Protein AF-A0A967LQA5-F1 (afdb_monomer)

Sequence (284 aa):
MKLLVPTNWDPDLILPLSRLDAEVQIYGVLPTSMIGSGGRGTDNIHMVENQAEEYIERAHSAGLKFDYILNAPSMGNMEWNEDTHRELLEQIRWISSIGVDSVTVSIPYLIELIKRQFPQLEVRVSTIAHVNSVARAKLFESLGADSITLDINVNRDFTLLKAIRSAVNCELTVLLNNLCLYQCPYEYYHHDSLGHASQSYNPLNGYYEDYCVLRCTLDRLWDISQAIKCRWVRPEDIHVYEDIGIDMFKTSGRSMPTERILHAARAYSSRHYQGDLYDILNVI

Solvent-accessible surface area (backbone atoms only — not comparable to full-atom values): 14849 Å² total; per-residue (Å²): 107,34,35,38,37,50,41,63,80,55,72,81,46,45,67,63,48,57,69,44,91,31,52,46,29,39,31,41,66,64,71,56,34,75,52,10,32,35,53,56,64,41,86,92,62,88,65,50,70,74,58,51,42,54,50,47,54,53,28,44,75,55,73,27,48,42,33,43,52,44,26,12,62,50,59,85,71,39,74,73,37,71,67,52,32,50,51,45,53,51,51,52,50,50,49,55,71,61,65,45,48,28,36,28,31,29,42,69,68,57,45,43,48,39,52,71,77,42,64,82,43,41,34,29,37,30,40,75,49,55,38,73,46,53,69,50,46,43,50,46,43,73,51,61,34,51,25,38,28,35,18,47,81,45,68,81,37,65,69,57,51,41,52,34,46,76,66,51,84,54,44,32,27,46,55,28,27,42,60,51,53,59,82,42,90,46,52,69,62,44,24,39,53,36,2,43,25,18,15,67,86,34,93,62,70,57,59,78,79,63,61,50,61,57,51,54,49,52,51,34,71,77,36,62,63,43,63,70,56,16,39,46,55,57,35,66,53,50,61,66,44,45,77,54,61,45,57,35,39,29,46,68,38,26,49,41,56,65,68,48,44,50,50,30,51,47,27,50,53,66,36,45,76,93,70,65,67,72,71,50,44,29,66,110

Radius of gyration: 17.75 Å; Cα contacts (8 Å, |Δi|>4): 548; chains: 1; bounding box: 41×40×53 Å

Secondary structure (DSSP, 8-state):
-EEEEE--S-GGGHHHHHTSSSEEEEEE--SSBSS--SS---TT----HHHHHHHHHHHHHTT-EEEEEE--S--TTGGGSHHHHHHHHHHHHHHHHTT--EEEE--HHHHHHHHHH-TTSEEEEPGGG---SHHHHHHHHHTT-SEEE--GGGTT-HHHHHHHHTT--SEEEEE-SB-PPTT-TTHHHHHHHHHHHTBTT-TTTT----HHHHHHHHHHHH-THHHHHS----GGGHHHHHTTT--EEEPP-TTS-HHHHHHHHHHHHTT---S-GGGT-B--

Foldseek 3Di:
DEEEFEALLDLVLQQLLLPFPHQYAYEDEALAAALFFLDDAAPPDPDDLVSVLVSQVSNVVSVHAYEYESAQQDNPCCCVPPVSVVRVVVVVVSCVVSPHAEYEYQYLVVLLVCCVPVVNHAYEYDLLNAQQALVSLVSSVVSPHQEYAHNLLCLPVLVRLLVNVVRDDHAYEYEAFELAFRVHPCSNVSSNQNSLLRYCPRPVNNDDDRPSCVVRVVVCVVDVVRSVRGSHHFLLCVVVSVVSVRDYYYYDDNNHDSVLSSVLSNRNSVSHDDDDSVSNHDHD

Mean predicted aligned error: 3.05 Å

Structure (mmCIF, N/CA/C/O backbone):
data_AF-A0A967LQA5-F1
#
_entry.id   AF-A0A967LQA5-F1
#
loop_
_atom_site.group_PDB
_atom_site.id
_atom_site.type_symbol
_atom_site.label_atom_id
_atom_site.label_alt_id
_atom_site.label_comp_id
_atom_site.label_asym_id
_atom_site.label_entity_id
_atom_site.label_seq_id
_atom_site.pdbx_PDB_ins_code
_atom_site.Cartn_x
_atom_site.Cartn_y
_atom_site.Cartn_z
_atom_site.occupancy
_atom_site.B_iso_or_equiv
_atom_site.auth_seq_id
_atom_site.auth_comp_id
_atom_site.auth_asym_id
_atom_site.auth_atom_id
_atom_site.pdbx_PDB_model_num
ATOM 1 N N . MET A 1 1 ? -13.432 -2.191 -11.780 1.00 93.38 1 MET A N 1
ATOM 2 C CA . MET A 1 1 ? -12.056 -2.171 -11.249 1.00 93.38 1 MET A CA 1
ATOM 3 C C . MET A 1 1 ? -12.018 -1.29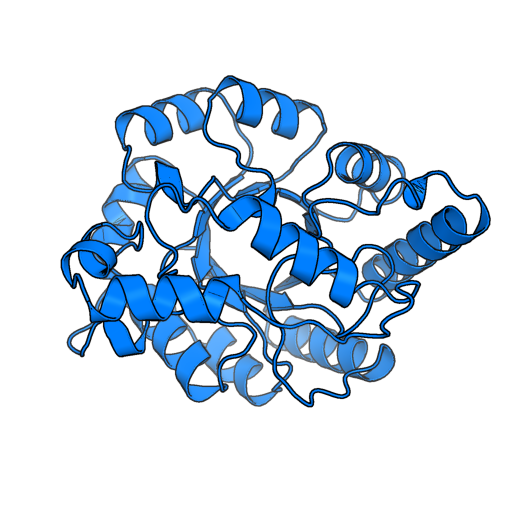2 -10.016 1.00 93.38 1 MET A C 1
ATOM 5 O O . MET A 1 1 ? -12.590 -0.205 -10.064 1.00 93.38 1 MET A O 1
ATOM 9 N N . LYS A 1 2 ? -11.332 -1.745 -8.962 1.00 98.00 2 LYS A N 1
ATOM 10 C CA . LYS A 1 2 ? -11.017 -0.938 -7.780 1.00 98.00 2 LYS A CA 1
ATOM 11 C C . LYS A 1 2 ? -9.536 -0.564 -7.769 1.00 98.00 2 LYS A C 1
ATOM 13 O O . LYS A 1 2 ? -8.695 -1.430 -8.025 1.00 98.00 2 LYS A O 1
ATOM 18 N N . LEU A 1 3 ? -9.216 0.690 -7.465 1.00 98.38 3 LEU A N 1
ATOM 19 C CA . LEU A 1 3 ? -7.847 1.191 -7.350 1.00 98.38 3 LEU A CA 1
ATOM 20 C C . LEU A 1 3 ? -7.538 1.643 -5.926 1.00 98.38 3 LEU A C 1
ATOM 22 O O . LEU A 1 3 ? -8.306 2.389 -5.330 1.00 98.38 3 LEU A O 1
ATOM 26 N N . LEU A 1 4 ? -6.367 1.254 -5.427 1.00 98.62 4 LEU A N 1
ATOM 27 C CA . LEU A 1 4 ? -5.792 1.752 -4.183 1.00 98.62 4 LEU A CA 1
ATOM 28 C C . LEU A 1 4 ? -4.624 2.690 -4.516 1.00 98.62 4 LEU A C 1
ATOM 30 O O . LEU A 1 4 ? -3.552 2.244 -4.938 1.00 98.62 4 LEU A O 1
ATOM 34 N N . VAL A 1 5 ? -4.848 3.995 -4.367 1.00 98.50 5 VAL A N 1
ATOM 35 C CA . VAL A 1 5 ? -3.971 5.069 -4.864 1.00 98.50 5 VAL A CA 1
ATOM 36 C C . VAL A 1 5 ? -3.292 5.787 -3.692 1.00 98.50 5 VAL A C 1
ATOM 38 O O . VAL A 1 5 ? -3.954 6.074 -2.696 1.00 98.50 5 VAL A O 1
ATOM 41 N N . PRO A 1 6 ? -1.979 6.079 -3.753 1.00 97.31 6 PRO A N 1
ATOM 42 C CA . PRO A 1 6 ? -1.297 6.753 -2.658 1.00 97.31 6 PRO A CA 1
ATOM 43 C C . PRO A 1 6 ? -1.754 8.205 -2.531 1.00 97.31 6 PRO A C 1
ATOM 45 O O . PRO A 1 6 ? -2.080 8.846 -3.527 1.00 97.31 6 PRO A O 1
ATOM 48 N N . THR A 1 7 ? -1.662 8.754 -1.323 1.00 96.69 7 THR A N 1
ATOM 49 C CA . THR A 1 7 ? -1.648 10.202 -1.116 1.00 96.69 7 THR A CA 1
ATOM 50 C C . THR A 1 7 ? -0.269 10.691 -0.687 1.00 96.69 7 THR A C 1
ATOM 52 O O . THR A 1 7 ? 0.417 10.057 0.116 1.00 96.69 7 THR A O 1
ATOM 55 N N . ASN A 1 8 ? 0.117 11.838 -1.236 1.00 95.44 8 ASN A N 1
ATOM 56 C CA . ASN A 1 8 ? 1.175 12.712 -0.731 1.00 95.44 8 ASN A CA 1
ATOM 57 C C . ASN A 1 8 ? 0.581 13.828 0.152 1.00 95.44 8 ASN A C 1
ATOM 59 O O . ASN A 1 8 ? 1.196 14.873 0.322 1.00 95.44 8 ASN A O 1
ATOM 63 N N . TRP A 1 9 ? -0.641 13.633 0.648 1.00 95.94 9 TRP A N 1
ATOM 64 C CA . TRP A 1 9 ? -1.416 14.575 1.442 1.00 95.94 9 TRP A CA 1
ATOM 65 C C . TRP A 1 9 ? -1.830 15.885 0.753 1.00 95.94 9 TRP A C 1
ATOM 67 O O . TRP A 1 9 ? -2.391 16.766 1.403 1.00 95.94 9 TRP A O 1
ATOM 77 N N . ASP A 1 10 ? -1.628 16.011 -0.558 1.00 95.88 10 ASP A N 1
ATOM 78 C CA . ASP A 1 10 ? -2.111 17.155 -1.327 1.00 95.88 10 ASP A CA 1
ATOM 79 C C . ASP A 1 10 ? -3.628 17.037 -1.570 1.00 95.88 10 ASP A C 1
ATOM 81 O O . ASP A 1 10 ? -4.083 16.060 -2.186 1.00 95.88 10 ASP A O 1
ATOM 85 N N . PRO A 1 11 ? -4.453 17.989 -1.095 1.00 96.81 11 PRO A N 1
ATOM 86 C CA . PRO A 1 11 ? -5.890 17.942 -1.325 1.00 96.81 11 PRO A CA 1
ATOM 87 C C . PRO A 1 11 ? -6.292 18.047 -2.801 1.00 96.81 11 PRO A C 1
ATOM 89 O O . PRO A 1 11 ? -7.405 17.637 -3.149 1.00 96.81 11 PRO A O 1
ATOM 92 N N . ASP A 1 12 ? -5.400 18.523 -3.674 1.00 97.75 12 ASP A N 1
ATOM 93 C CA . ASP A 1 12 ? -5.622 18.556 -5.122 1.00 97.75 12 ASP A CA 1
ATOM 94 C C . ASP A 1 12 ? -5.672 17.149 -5.746 1.00 97.75 12 ASP A C 1
ATOM 96 O O . ASP A 1 12 ? -6.115 16.997 -6.886 1.00 97.75 12 ASP A O 1
ATOM 100 N N . LEU A 1 13 ? -5.313 16.093 -5.000 1.00 97.81 13 LEU A N 1
ATOM 101 C CA . LEU A 1 13 ? -5.562 14.703 -5.397 1.00 97.81 13 LEU A CA 1
ATOM 102 C C . LEU A 1 13 ? -7.044 14.318 -5.348 1.00 97.81 13 LEU A C 1
ATOM 104 O O . LEU A 1 13 ? -7.496 13.526 -6.175 1.00 97.81 13 LEU A O 1
ATOM 108 N N . ILE A 1 14 ? -7.808 14.852 -4.392 1.00 98.44 14 ILE A N 1
ATOM 109 C CA . ILE A 1 14 ? -9.112 14.293 -4.006 1.00 98.44 14 ILE A CA 1
ATOM 110 C C . ILE A 1 14 ? -10.115 14.377 -5.161 1.00 98.44 14 ILE A C 1
ATOM 112 O O . ILE A 1 14 ? -10.661 13.367 -5.602 1.00 98.44 14 ILE A O 1
ATOM 116 N N . LEU A 1 15 ? -10.346 15.582 -5.687 1.00 98.31 15 LEU A N 1
ATOM 117 C CA . LEU A 1 15 ? -11.370 15.798 -6.711 1.00 98.31 15 LEU A CA 1
ATOM 118 C C . LEU A 1 15 ? -11.043 15.113 -8.053 1.00 98.31 15 LEU A C 1
ATOM 120 O O . LEU A 1 15 ? -11.954 14.577 -8.683 1.00 98.31 15 LEU A O 1
ATOM 124 N N . PRO A 1 16 ? -9.790 15.111 -8.545 1.00 98.50 16 PRO A N 1
ATOM 125 C CA . PRO A 1 16 ? -9.445 14.339 -9.732 1.00 98.50 16 PRO A CA 1
ATOM 126 C C . PRO A 1 16 ? -9.596 12.828 -9.548 1.00 98.50 16 PRO A C 1
ATOM 128 O O . PRO A 1 16 ? -10.041 12.173 -10.488 1.00 98.50 16 PRO A O 1
ATOM 131 N N . LEU A 1 17 ? -9.246 12.283 -8.375 1.00 98.50 17 LEU A N 1
ATOM 132 C CA . LEU A 1 17 ? -9.374 10.850 -8.096 1.00 98.50 17 LEU A CA 1
ATOM 133 C C . LEU A 1 17 ? -10.837 10.407 -7.995 1.00 98.50 17 LEU A C 1
ATOM 135 O O . LEU A 1 17 ? -11.178 9.362 -8.540 1.00 98.50 17 LEU A O 1
ATOM 139 N N . SER A 1 18 ? -11.718 11.216 -7.397 1.00 98.00 18 SER A N 1
ATOM 140 C CA . SER A 1 18 ? -13.154 10.896 -7.309 1.00 98.00 18 SER A CA 1
ATOM 141 C C . SER A 1 18 ? -13.895 10.934 -8.646 1.00 98.00 18 SER A C 1
ATOM 143 O O . SER A 1 18 ? -15.025 10.464 -8.744 1.00 98.00 18 SER A O 1
ATOM 145 N N . ARG A 1 19 ? -13.269 11.495 -9.686 1.00 97.88 19 ARG A N 1
ATOM 146 C CA . ARG A 1 19 ? -13.813 11.578 -11.049 1.00 97.88 19 ARG A CA 1
ATOM 147 C C . ARG A 1 19 ? -13.277 10.499 -11.987 1.00 97.88 19 ARG A C 1
ATOM 149 O O . ARG A 1 19 ? -13.583 10.550 -13.177 1.00 97.88 19 ARG A O 1
ATOM 156 N N . LEU A 1 20 ? -12.435 9.588 -11.500 1.00 97.69 20 LEU A N 1
ATOM 157 C CA . LEU A 1 20 ? -11.983 8.451 -12.297 1.00 97.69 20 LEU A CA 1
ATOM 158 C C . LEU A 1 20 ? -13.126 7.446 -12.491 1.00 97.69 20 LEU A C 1
ATOM 160 O O . LEU A 1 20 ? -14.002 7.319 -11.642 1.00 97.69 20 LEU A O 1
ATOM 164 N N . ASP A 1 21 ? -13.093 6.712 -13.604 1.00 94.75 21 ASP A N 1
ATOM 165 C CA . ASP A 1 21 ? -14.081 5.660 -13.889 1.00 94.75 21 ASP A CA 1
ATOM 166 C C . ASP A 1 21 ? -13.938 4.454 -12.942 1.00 94.75 21 ASP A C 1
ATOM 168 O O . ASP A 1 21 ? -14.871 3.670 -12.762 1.00 94.75 21 ASP A O 1
ATOM 172 N N . ALA A 1 22 ? -12.749 4.268 -12.362 1.00 96.25 22 ALA A N 1
ATOM 173 C CA . ALA A 1 22 ? -12.492 3.245 -11.359 1.00 96.25 22 ALA A CA 1
ATOM 174 C C . ALA A 1 22 ? -13.018 3.659 -9.975 1.00 96.25 22 ALA A C 1
ATOM 176 O O . ALA A 1 22 ? -12.973 4.828 -9.608 1.00 96.25 22 ALA A O 1
ATOM 177 N N . GLU A 1 23 ? -13.426 2.682 -9.164 1.00 97.94 23 GLU A N 1
ATOM 178 C CA . GLU A 1 23 ? -13.687 2.911 -7.739 1.00 97.94 23 GLU A CA 1
ATOM 179 C C . GLU A 1 23 ? -12.344 3.124 -7.027 1.00 97.94 23 GLU A C 1
ATOM 181 O O . GLU A 1 23 ? -11.513 2.214 -6.999 1.00 97.94 23 GLU A O 1
ATOM 186 N N . VAL A 1 24 ? -12.098 4.322 -6.494 1.00 98.44 24 VAL A N 1
ATOM 187 C CA . VAL A 1 24 ? -10.809 4.684 -5.887 1.00 98.44 24 VAL A CA 1
ATOM 188 C C . VAL A 1 24 ? -10.899 4.699 -4.363 1.00 98.44 24 VAL A C 1
ATOM 190 O O . VAL A 1 24 ? -11.768 5.340 -3.776 1.00 98.44 24 VAL A O 1
ATOM 193 N N . GLN A 1 25 ? -9.927 4.052 -3.727 1.00 98.56 25 GLN A N 1
ATOM 194 C CA . GLN A 1 25 ? -9.566 4.232 -2.327 1.00 98.56 25 GLN A CA 1
ATOM 195 C C . GLN A 1 25 ? -8.201 4.925 -2.256 1.00 98.56 25 GLN A C 1
ATOM 197 O O . GLN A 1 25 ? -7.277 4.579 -2.997 1.00 98.56 25 GLN A O 1
ATOM 202 N N . ILE A 1 26 ? -8.064 5.904 -1.366 1.00 98.44 26 ILE A N 1
ATOM 203 C CA . ILE A 1 26 ? -6.795 6.586 -1.106 1.00 98.44 26 ILE A CA 1
ATOM 204 C C . ILE A 1 26 ? -6.090 5.900 0.063 1.00 98.44 26 ILE A C 1
ATOM 206 O O . ILE A 1 26 ? -6.751 5.486 1.007 1.00 98.44 26 ILE A O 1
ATOM 210 N N . TYR A 1 27 ? -4.758 5.804 0.037 1.00 98.31 27 TYR A N 1
ATOM 211 C CA . TYR A 1 27 ? -3.991 5.335 1.190 1.00 98.31 27 TYR A CA 1
ATOM 212 C C . TYR A 1 27 ? -2.840 6.258 1.585 1.00 98.31 27 TYR A C 1
ATOM 214 O O . TYR A 1 27 ? -2.117 6.784 0.733 1.00 98.31 27 TYR A O 1
ATOM 222 N N . GLY A 1 28 ? -2.620 6.403 2.890 1.00 96.19 28 GLY A N 1
ATOM 223 C CA . GLY A 1 28 ? -1.639 7.332 3.450 1.00 96.19 28 GLY A CA 1
ATOM 224 C C . GLY A 1 28 ? -1.205 6.973 4.866 1.00 96.19 28 GLY A C 1
ATOM 225 O O . GLY A 1 28 ? -1.710 6.038 5.477 1.00 96.19 28 GLY A O 1
ATOM 226 N N . VAL A 1 29 ? -0.206 7.693 5.367 1.00 95.12 29 VAL A N 1
ATOM 227 C CA . VAL A 1 29 ? 0.269 7.601 6.754 1.00 95.12 29 VAL A CA 1
ATOM 228 C C . VAL A 1 29 ? 0.936 8.910 7.137 1.00 95.12 29 VAL A C 1
ATOM 230 O O . VAL A 1 29 ? 1.511 9.588 6.276 1.00 95.12 29 VAL A O 1
ATOM 233 N N . LEU A 1 30 ? 0.843 9.270 8.414 1.00 94.06 30 LEU A N 1
ATOM 234 C CA . LEU A 1 30 ? 1.649 10.347 8.970 1.00 94.06 30 LEU A CA 1
ATOM 235 C C . LEU A 1 30 ? 3.153 10.028 8.848 1.00 94.06 30 LEU A C 1
ATOM 237 O O . LEU A 1 30 ? 3.532 8.855 8.806 1.00 94.06 30 LEU A O 1
ATOM 241 N N . PRO A 1 31 ? 4.030 11.047 8.786 1.00 89.44 31 PRO A N 1
ATOM 242 C CA . PRO A 1 31 ? 5.470 10.837 8.619 1.00 89.44 31 PRO A CA 1
ATOM 243 C C . PRO A 1 31 ? 6.092 9.927 9.687 1.00 89.44 31 PRO A C 1
ATOM 245 O O . PRO A 1 31 ? 6.998 9.151 9.388 1.00 89.44 31 PRO A O 1
ATOM 248 N N . THR A 1 32 ? 5.581 10.003 10.916 1.00 89.62 32 THR A N 1
ATOM 249 C CA . THR A 1 32 ? 5.995 9.175 12.049 1.00 89.62 32 THR A CA 1
ATOM 250 C C . THR A 1 32 ? 4.778 8.560 12.737 1.00 89.62 32 THR A C 1
ATOM 252 O O . THR A 1 32 ? 3.687 9.129 12.746 1.00 89.62 32 THR A O 1
ATOM 255 N N . SER A 1 33 ? 4.940 7.355 13.284 1.00 91.50 33 SER A N 1
ATOM 256 C CA . SER A 1 33 ? 3.884 6.637 14.016 1.00 91.50 33 SER A CA 1
ATOM 257 C C . SER A 1 33 ? 4.488 5.618 14.987 1.00 91.50 33 SER A C 1
ATOM 259 O O . SER A 1 33 ? 5.699 5.418 14.976 1.00 91.50 33 SER A O 1
ATOM 261 N N . MET A 1 34 ? 3.670 4.956 15.815 1.00 92.31 34 MET A N 1
ATOM 262 C CA . MET A 1 34 ? 4.173 3.911 16.717 1.00 92.31 34 MET A CA 1
ATOM 263 C C . MET A 1 34 ? 4.569 2.652 15.958 1.00 92.31 34 MET A C 1
ATOM 265 O O . MET A 1 34 ? 5.594 2.051 16.247 1.00 92.31 34 MET A O 1
ATOM 269 N N . ILE A 1 35 ? 3.775 2.250 14.966 1.00 95.06 35 ILE A N 1
ATOM 270 C CA . ILE A 1 35 ? 4.079 1.048 14.182 1.00 95.06 35 ILE A CA 1
ATOM 271 C C . ILE A 1 35 ? 5.142 1.355 13.125 1.00 95.06 35 ILE A C 1
ATOM 273 O O . ILE A 1 35 ? 6.027 0.538 12.887 1.00 95.06 35 ILE A O 1
ATOM 277 N N . GLY A 1 36 ? 5.088 2.536 12.513 1.00 93.88 36 GLY A N 1
ATOM 278 C CA . GLY A 1 36 ? 5.911 2.889 11.364 1.00 93.88 36 GLY A CA 1
ATOM 279 C C . GLY A 1 36 ? 5.334 2.374 10.042 1.00 93.88 36 GLY A C 1
ATOM 280 O O . GLY A 1 36 ? 4.307 1.693 9.965 1.00 93.88 36 GLY A O 1
ATOM 281 N N . SER A 1 37 ? 6.031 2.707 8.964 1.00 94.50 37 SER A N 1
ATOM 282 C CA . SER A 1 37 ? 5.661 2.397 7.590 1.00 94.50 37 SER A CA 1
ATOM 283 C C . SER A 1 37 ? 6.886 1.918 6.816 1.00 94.50 37 SER A C 1
ATOM 285 O O . SER A 1 37 ? 7.850 2.656 6.631 1.00 94.50 37 SER A O 1
ATOM 287 N N . GLY A 1 38 ? 6.818 0.703 6.274 1.00 89.44 38 GLY A N 1
ATOM 288 C CA . GLY A 1 38 ? 7.914 0.082 5.521 1.00 89.44 38 GLY A CA 1
ATOM 289 C C . GLY A 1 38 ? 8.080 0.603 4.087 1.00 89.44 38 GLY A C 1
ATOM 290 O O . GLY A 1 38 ? 8.549 -0.121 3.220 1.00 89.44 38 GLY A O 1
ATOM 291 N N . GLY A 1 39 ? 7.652 1.828 3.792 1.00 84.56 39 GLY A N 1
ATOM 292 C CA . GLY A 1 39 ? 7.785 2.451 2.474 1.00 84.56 39 GLY A CA 1
ATOM 293 C C . GLY A 1 39 ? 7.977 3.952 2.613 1.00 84.56 39 GLY A C 1
ATOM 294 O O . GLY A 1 39 ? 7.516 4.529 3.602 1.00 84.56 39 GLY A O 1
ATOM 295 N N . ARG A 1 40 ? 8.594 4.599 1.622 1.00 78.12 40 ARG A N 1
ATOM 296 C CA . ARG A 1 40 ? 8.901 6.028 1.718 1.00 78.12 40 ARG A CA 1
ATOM 297 C C . ARG A 1 40 ? 7.637 6.890 1.707 1.00 78.12 40 ARG A C 1
ATOM 299 O O . ARG A 1 40 ? 6.677 6.616 0.977 1.00 78.12 40 ARG A O 1
ATOM 306 N N . GLY A 1 41 ? 7.639 7.918 2.551 1.00 76.94 41 GLY A N 1
ATOM 307 C CA . GLY A 1 41 ? 6.733 9.063 2.459 1.00 76.94 41 GLY A CA 1
ATOM 308 C C . GLY A 1 41 ? 7.322 10.147 1.556 1.00 76.94 41 GLY A C 1
ATOM 309 O O . GLY A 1 41 ? 8.429 9.999 1.044 1.00 76.94 41 GLY A O 1
ATOM 310 N N . THR A 1 42 ? 6.584 11.233 1.345 1.00 73.06 42 THR A N 1
ATOM 311 C CA . THR A 1 42 ? 7.132 12.418 0.667 1.00 73.06 42 THR A CA 1
ATOM 312 C C . THR A 1 42 ? 8.066 13.170 1.613 1.00 73.06 42 THR A C 1
ATOM 314 O O . THR A 1 42 ? 7.726 13.397 2.777 1.00 73.06 42 THR A O 1
ATOM 317 N N . ASP A 1 43 ? 9.226 13.576 1.104 1.00 68.38 43 ASP A N 1
ATOM 318 C CA . ASP A 1 43 ? 10.186 14.376 1.861 1.00 68.38 43 ASP A CA 1
ATOM 319 C C . ASP A 1 43 ? 9.585 15.746 2.225 1.00 68.38 43 ASP A C 1
ATOM 321 O O . ASP A 1 43 ? 8.886 16.366 1.425 1.00 68.38 43 ASP A O 1
ATOM 325 N N . ASN A 1 44 ? 9.886 16.247 3.427 1.00 66.94 44 ASN A N 1
ATOM 326 C CA . ASN A 1 44 ? 9.440 17.556 3.937 1.00 66.94 44 ASN A CA 1
ATOM 327 C C . ASN A 1 44 ? 7.920 17.732 4.124 1.00 66.94 44 ASN A C 1
ATOM 329 O O . ASN A 1 44 ? 7.447 18.861 4.267 1.00 66.94 44 ASN A O 1
ATOM 333 N N . ILE A 1 45 ? 7.140 16.647 4.165 1.00 77.12 45 ILE A N 1
ATOM 334 C CA . ILE A 1 45 ? 5.754 16.736 4.632 1.00 77.12 45 ILE A CA 1
ATOM 335 C C . ILE A 1 45 ? 5.734 16.877 6.153 1.00 77.12 45 ILE A C 1
ATOM 337 O O . ILE A 1 45 ? 6.147 15.979 6.885 1.00 77.12 45 ILE A O 1
ATOM 341 N N . HIS A 1 46 ? 5.171 17.988 6.619 1.00 80.69 46 HIS A N 1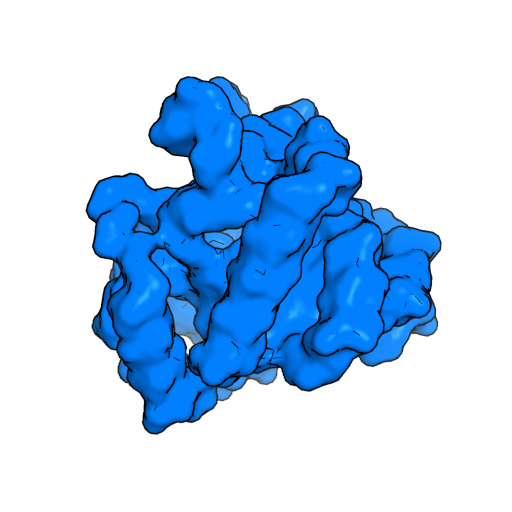
ATOM 342 C CA . HIS A 1 46 ? 4.826 18.219 8.018 1.00 80.69 46 HIS A CA 1
ATOM 343 C C . HIS A 1 46 ? 3.319 18.036 8.199 1.00 80.69 46 HIS A C 1
ATOM 345 O O . HIS A 1 46 ? 2.592 19.007 8.384 1.00 80.69 46 HIS A O 1
ATOM 351 N N . MET A 1 47 ? 2.858 16.791 8.072 1.00 89.69 47 MET A N 1
ATOM 352 C CA . MET A 1 47 ? 1.464 16.428 8.313 1.00 89.69 47 MET A CA 1
ATOM 353 C C . MET A 1 47 ? 1.289 16.029 9.778 1.00 89.69 47 MET A C 1
ATOM 355 O O . MET A 1 47 ? 2.084 15.245 10.301 1.00 89.69 47 MET A O 1
ATOM 359 N N . VAL A 1 48 ? 0.252 16.559 10.420 1.00 92.38 48 VAL A N 1
ATOM 360 C CA . VAL A 1 48 ? -0.140 16.254 11.806 1.00 92.38 48 VAL A CA 1
ATOM 361 C C . VAL A 1 48 ? -1.583 15.742 11.866 1.00 92.38 48 VAL A C 1
ATOM 363 O O . VAL A 1 48 ? -2.316 15.827 10.882 1.00 92.38 48 VAL A O 1
ATOM 366 N N . GLU A 1 49 ? -1.994 15.203 13.014 1.00 94.50 49 GLU A N 1
ATOM 367 C CA . GLU A 1 49 ? -3.275 14.497 13.192 1.00 94.50 49 GLU A CA 1
ATOM 368 C C . GLU A 1 49 ? -4.496 15.309 12.733 1.00 94.50 49 GLU A C 1
ATOM 370 O O . GLU A 1 49 ? -5.256 14.834 11.895 1.00 94.50 49 GLU A O 1
ATOM 375 N N . ASN A 1 50 ? -4.638 16.564 13.169 1.00 96.06 50 ASN A N 1
ATOM 376 C CA . ASN A 1 50 ? -5.788 17.407 12.814 1.00 96.06 50 ASN A CA 1
ATOM 377 C C . ASN A 1 50 ? -5.866 17.744 11.313 1.00 96.06 50 ASN A C 1
ATOM 379 O O . ASN A 1 50 ? -6.946 17.940 10.766 1.00 96.06 50 ASN A O 1
ATOM 383 N N . GLN A 1 51 ? -4.722 17.829 10.634 1.00 96.56 51 GLN A N 1
ATOM 384 C CA . GLN A 1 51 ? -4.682 18.051 9.189 1.00 96.56 51 GLN A CA 1
ATOM 385 C C . GLN A 1 51 ? -5.000 16.760 8.420 1.00 96.56 51 GLN A C 1
ATOM 387 O O . GLN A 1 51 ? -5.649 16.810 7.375 1.00 96.56 51 GLN A O 1
ATOM 392 N N . ALA A 1 52 ? -4.570 15.604 8.936 1.00 96.94 52 ALA A N 1
ATOM 393 C CA . ALA A 1 52 ? -4.932 14.305 8.381 1.00 96.94 52 ALA A CA 1
ATOM 394 C C . ALA A 1 52 ? -6.436 14.033 8.535 1.00 96.94 52 ALA A C 1
ATOM 396 O O . ALA A 1 52 ? -7.058 13.564 7.586 1.00 96.94 52 ALA A O 1
ATOM 397 N N . GLU A 1 53 ? -7.021 14.390 9.681 1.00 98.06 53 GLU A N 1
ATOM 398 C CA . GLU A 1 53 ? -8.469 14.377 9.923 1.00 98.06 53 GLU A CA 1
ATOM 399 C C . GLU A 1 53 ? -9.225 15.178 8.861 1.00 98.06 53 GLU A C 1
ATOM 401 O O . GLU A 1 53 ? -10.058 14.622 8.148 1.00 98.06 53 GLU A O 1
ATOM 406 N N . GLU A 1 54 ? -8.867 16.454 8.673 1.00 98.12 54 GLU A N 1
ATOM 407 C CA . GLU A 1 54 ? -9.498 17.313 7.665 1.00 98.12 54 GLU A CA 1
ATOM 408 C C . GLU A 1 54 ? -9.353 16.729 6.248 1.00 98.12 54 GLU A C 1
ATOM 410 O O . GLU A 1 54 ? -10.288 16.756 5.444 1.00 98.12 54 GLU A O 1
ATOM 415 N N . TYR A 1 55 ? -8.184 16.172 5.922 1.00 98.19 55 TYR A N 1
ATOM 416 C CA . TYR A 1 55 ? -7.953 15.532 4.629 1.00 98.19 55 TYR A CA 1
ATOM 417 C C . TYR A 1 55 ? -8.882 14.331 4.410 1.00 98.19 55 TYR A C 1
ATOM 419 O O . TYR A 1 55 ? -9.471 14.194 3.335 1.00 98.19 55 TYR A O 1
ATOM 427 N N . ILE A 1 56 ? -9.011 13.466 5.418 1.00 98.44 56 ILE A N 1
ATOM 428 C CA . ILE A 1 56 ? -9.838 12.256 5.366 1.00 98.44 56 ILE A CA 1
ATOM 429 C C . ILE A 1 56 ? -11.317 12.636 5.241 1.00 98.44 56 ILE A C 1
ATOM 431 O O . ILE A 1 56 ? -11.991 12.136 4.342 1.00 98.44 56 ILE A O 1
ATOM 435 N N . GLU A 1 57 ? -11.795 13.608 6.022 1.00 98.50 57 GLU A N 1
ATOM 436 C CA . GLU A 1 57 ? -13.164 14.127 5.906 1.00 98.50 57 GLU A CA 1
ATOM 437 C C . GLU A 1 57 ? -13.461 14.674 4.501 1.00 98.50 57 GLU A C 1
ATOM 439 O O . GLU A 1 57 ? -14.535 14.439 3.930 1.00 98.50 57 GLU A O 1
ATOM 444 N N . ARG A 1 58 ? -12.499 15.385 3.897 1.00 98.44 58 ARG A N 1
ATOM 445 C CA . ARG A 1 58 ? -12.616 15.883 2.518 1.00 98.44 58 ARG A CA 1
ATOM 446 C C . ARG A 1 58 ? -12.633 14.747 1.499 1.00 98.44 58 ARG A C 1
ATOM 448 O O . ARG A 1 58 ? -13.389 14.832 0.529 1.00 98.44 58 ARG A O 1
ATOM 455 N N . ALA A 1 59 ? -11.832 13.701 1.702 1.00 98.56 59 ALA A N 1
ATOM 456 C CA . ALA A 1 59 ? -11.828 12.519 0.845 1.00 98.56 59 ALA A CA 1
ATOM 457 C C . ALA A 1 59 ? -13.184 11.797 0.899 1.00 98.56 59 ALA A C 1
ATOM 459 O O . ALA A 1 59 ? -13.789 11.560 -0.150 1.00 98.56 59 ALA A O 1
ATOM 460 N N . HIS A 1 60 ? -13.724 11.567 2.100 1.00 98.56 60 HIS A N 1
ATOM 461 C CA . HIS A 1 60 ? -15.052 10.972 2.286 1.00 98.56 60 HIS A CA 1
ATOM 462 C C . HIS A 1 60 ? -16.165 11.828 1.686 1.00 98.56 60 HIS A C 1
ATOM 464 O O . HIS A 1 60 ? -17.050 11.303 1.013 1.00 98.56 60 HIS A O 1
ATOM 470 N N . SER A 1 61 ? -16.095 13.153 1.846 1.00 98.44 61 SER A N 1
ATOM 471 C CA . SER A 1 61 ? -17.058 14.092 1.246 1.00 98.44 61 SER A CA 1
ATOM 472 C C . SER A 1 61 ? -17.062 14.042 -0.286 1.00 98.44 61 SER A C 1
ATOM 474 O O . SER A 1 61 ? -18.072 14.354 -0.917 1.00 98.44 61 SER A O 1
ATOM 476 N N . ALA A 1 62 ? -15.946 13.634 -0.896 1.00 98.25 62 ALA A N 1
ATOM 477 C CA . ALA A 1 62 ? -15.828 13.398 -2.332 1.00 98.25 62 ALA A CA 1
ATOM 478 C C . ALA A 1 62 ? -16.196 11.960 -2.751 1.00 98.25 62 ALA A C 1
ATOM 480 O O . ALA A 1 62 ? -16.086 11.636 -3.933 1.00 98.25 62 ALA A O 1
ATOM 481 N N . GLY A 1 63 ? -16.633 11.109 -1.815 1.00 97.94 63 GLY A N 1
ATOM 482 C CA . GLY A 1 63 ? -17.009 9.715 -2.056 1.00 97.94 63 GLY A CA 1
ATOM 483 C C . GLY A 1 63 ? -15.834 8.734 -2.107 1.00 97.94 63 GLY A C 1
ATOM 484 O O . GLY A 1 63 ? -16.010 7.615 -2.583 1.00 97.94 63 GLY A O 1
ATOM 485 N N . LEU A 1 64 ? -14.646 9.135 -1.648 1.00 98.50 64 LEU A N 1
ATOM 486 C CA . LEU A 1 64 ? -13.458 8.281 -1.602 1.00 98.50 64 LEU A CA 1
ATOM 487 C C . LEU A 1 64 ? -13.299 7.656 -0.220 1.00 98.50 64 LEU A C 1
ATOM 489 O O . LEU A 1 64 ? -13.460 8.340 0.786 1.00 98.50 64 LEU A O 1
ATOM 493 N N . LYS A 1 65 ? -12.916 6.379 -0.179 1.00 98.50 65 LYS A N 1
ATOM 494 C CA . LYS A 1 65 ? -12.502 5.699 1.056 1.00 98.50 65 LYS A CA 1
ATOM 495 C C . LYS A 1 65 ? -11.040 5.990 1.388 1.00 98.50 65 LYS A C 1
ATOM 497 O O . LYS A 1 65 ? -10.252 6.302 0.488 1.00 98.50 65 LYS A O 1
ATOM 502 N N . PHE A 1 66 ? -10.660 5.797 2.649 1.00 98.69 66 PHE A N 1
ATOM 503 C CA . PHE A 1 66 ? -9.291 5.975 3.127 1.00 98.69 66 PHE A CA 1
ATOM 504 C C . PHE A 1 66 ? -8.730 4.718 3.812 1.00 98.69 66 PHE A C 1
ATOM 506 O O . PHE A 1 66 ? -9.355 4.146 4.701 1.00 98.69 66 PHE A O 1
ATOM 513 N N . ASP A 1 67 ? -7.531 4.300 3.402 1.00 98.69 67 ASP A N 1
ATOM 514 C CA . ASP A 1 67 ? -6.732 3.226 4.003 1.00 98.69 67 ASP A CA 1
ATOM 515 C C . ASP A 1 67 ? -5.514 3.805 4.741 1.00 98.69 67 ASP A C 1
ATOM 517 O O . ASP A 1 67 ? -4.636 4.432 4.139 1.00 98.69 67 ASP A O 1
ATOM 521 N N . TYR A 1 68 ? -5.431 3.590 6.051 1.00 98.38 68 TYR A N 1
ATOM 522 C CA . TYR A 1 68 ? -4.323 4.092 6.861 1.00 98.38 68 TYR A CA 1
ATOM 523 C C . TYR A 1 68 ? -3.211 3.041 6.987 1.00 98.38 68 TYR A C 1
ATOM 525 O O . TYR A 1 68 ? -3.444 1.895 7.374 1.00 98.38 68 TYR A O 1
ATOM 533 N N . ILE A 1 69 ? -1.970 3.408 6.660 1.00 97.69 69 ILE A N 1
ATOM 534 C CA . ILE A 1 69 ? -0.856 2.452 6.615 1.00 97.69 69 ILE A CA 1
ATOM 535 C C . ILE A 1 69 ? -0.172 2.319 7.977 1.00 97.69 69 ILE A C 1
ATOM 537 O O . ILE A 1 69 ? 0.312 3.296 8.531 1.00 97.69 69 ILE A O 1
ATOM 541 N N . LEU A 1 70 ? -0.045 1.080 8.450 1.00 96.81 70 LEU A N 1
ATOM 542 C CA . LEU A 1 70 ? 0.616 0.668 9.690 1.00 96.81 70 LEU A CA 1
ATOM 543 C C . LEU A 1 70 ? 1.476 -0.583 9.418 1.00 96.81 70 LEU A C 1
ATOM 545 O O . LEU A 1 70 ? 1.320 -1.639 10.032 1.00 96.81 70 LEU A O 1
ATOM 549 N N . ASN A 1 71 ? 2.312 -0.511 8.381 1.00 97.50 71 ASN A N 1
ATOM 550 C CA . ASN A 1 71 ? 2.837 -1.692 7.695 1.00 97.50 71 ASN A CA 1
ATOM 551 C C . ASN A 1 71 ? 4.346 -1.920 7.845 1.00 97.50 71 ASN A C 1
ATOM 553 O O . ASN A 1 71 ? 4.911 -2.671 7.040 1.00 97.50 71 ASN A O 1
ATOM 557 N N . ALA A 1 72 ? 5.007 -1.303 8.827 1.00 97.31 72 ALA A N 1
ATOM 558 C CA . ALA A 1 72 ? 6.366 -1.715 9.172 1.00 97.31 72 ALA A CA 1
ATOM 559 C C . ALA A 1 72 ? 6.414 -3.241 9.405 1.00 97.31 72 ALA A C 1
ATOM 561 O O . ALA A 1 72 ? 5.484 -3.802 9.994 1.00 97.31 72 ALA A O 1
ATOM 562 N N . PRO A 1 73 ? 7.459 -3.937 8.924 1.00 97.06 73 PRO A N 1
ATOM 563 C CA . PRO A 1 73 ? 7.566 -5.386 9.092 1.00 97.06 73 PRO A CA 1
ATOM 564 C C . PRO A 1 73 ? 7.896 -5.795 10.535 1.00 97.06 73 PRO A C 1
ATOM 566 O O . PRO A 1 73 ? 7.676 -6.946 10.903 1.00 97.06 73 PRO A O 1
ATOM 569 N N . SER A 1 74 ? 8.423 -4.869 11.338 1.00 96.19 74 SER A N 1
ATOM 570 C CA . SER A 1 74 ? 8.898 -5.104 12.698 1.00 96.19 74 SER A CA 1
ATOM 571 C C . SER A 1 74 ? 8.719 -3.853 13.553 1.00 96.19 74 SER A C 1
ATOM 573 O O . SER A 1 74 ? 8.947 -2.736 13.091 1.00 96.19 74 SER A O 1
ATOM 575 N N . MET A 1 75 ? 8.361 -4.054 14.820 1.00 95.19 75 MET A N 1
ATOM 576 C CA . MET A 1 75 ? 8.397 -3.032 15.872 1.00 95.19 75 MET A CA 1
ATOM 577 C C . MET A 1 75 ? 9.579 -3.239 16.833 1.00 95.19 75 MET A C 1
ATOM 579 O O . MET A 1 75 ? 9.702 -2.539 17.833 1.00 95.19 75 MET A O 1
ATOM 583 N N . GLY A 1 76 ? 10.482 -4.187 16.553 1.00 94.06 76 GLY A N 1
ATOM 584 C CA . GLY A 1 76 ? 11.631 -4.466 17.420 1.00 94.06 76 GLY A CA 1
ATOM 585 C C . GLY A 1 76 ? 11.243 -5.016 18.797 1.00 94.06 76 GLY A C 1
ATOM 586 O O . GLY A 1 76 ? 11.962 -4.778 19.763 1.00 94.06 76 GLY A O 1
ATOM 587 N N . ASN A 1 77 ? 10.118 -5.738 18.888 1.00 94.75 77 ASN A N 1
ATOM 588 C CA . ASN A 1 77 ? 9.484 -6.222 20.123 1.00 94.75 77 ASN A CA 1
ATOM 589 C C . ASN A 1 77 ? 8.899 -5.121 21.028 1.00 94.75 77 ASN A C 1
ATOM 591 O O . ASN A 1 77 ? 8.518 -5.402 22.168 1.00 94.75 77 ASN A O 1
ATOM 595 N N . MET A 1 78 ? 8.814 -3.876 20.557 1.00 94.38 78 MET A N 1
ATOM 596 C CA . MET A 1 78 ? 8.266 -2.776 21.352 1.00 94.38 78 MET A CA 1
ATOM 597 C C . MET A 1 78 ? 6.753 -2.893 21.569 1.00 94.38 78 MET A C 1
ATOM 599 O O . MET A 1 78 ? 6.240 -2.358 22.543 1.00 94.38 78 MET A O 1
ATOM 603 N N . GLU A 1 79 ? 6.036 -3.667 20.754 1.00 94.56 79 GLU A N 1
ATOM 604 C CA . GLU A 1 79 ? 4.613 -3.969 20.944 1.00 94.56 79 GLU A CA 1
ATOM 605 C C . GLU A 1 79 ? 4.295 -4.713 22.259 1.00 94.56 79 GLU A C 1
ATOM 607 O O . GLU A 1 79 ? 3.127 -4.778 22.653 1.00 94.56 79 GLU A O 1
ATOM 612 N N . TRP A 1 80 ? 5.323 -5.254 22.930 1.00 95.75 80 TRP A N 1
ATOM 613 C CA . TRP A 1 80 ? 5.246 -5.932 24.231 1.00 95.75 80 TRP A CA 1
ATOM 614 C C . TRP A 1 80 ? 5.644 -5.040 25.413 1.00 95.75 80 TRP A C 1
ATOM 616 O O . TRP A 1 80 ? 5.436 -5.424 26.564 1.00 95.75 80 TRP A O 1
ATOM 626 N N . ASN A 1 81 ? 6.238 -3.872 25.156 1.00 95.81 81 ASN A N 1
ATOM 627 C CA . ASN A 1 81 ? 6.487 -2.878 26.194 1.00 95.81 81 ASN A CA 1
ATOM 628 C C . ASN A 1 81 ? 5.152 -2.233 26.596 1.00 95.81 81 ASN A C 1
ATOM 630 O O . ASN A 1 81 ? 4.381 -1.849 25.726 1.00 95.81 81 ASN A O 1
ATOM 634 N N . GLU A 1 82 ? 4.871 -2.108 27.895 1.00 96.00 82 GLU A N 1
ATOM 635 C CA . GLU A 1 82 ? 3.563 -1.636 28.370 1.00 96.00 82 GLU A CA 1
ATOM 636 C C . GLU A 1 82 ? 3.216 -0.223 27.877 1.00 96.00 82 GLU A C 1
ATOM 638 O O . GLU A 1 82 ? 2.091 0.009 27.429 1.00 96.00 82 GLU A O 1
ATOM 643 N N . ASP A 1 83 ? 4.176 0.703 27.924 1.00 94.44 83 ASP A N 1
ATOM 644 C CA . ASP A 1 83 ? 3.956 2.093 27.527 1.00 94.44 83 ASP A CA 1
ATOM 645 C C . ASP A 1 83 ? 3.781 2.194 26.007 1.00 94.44 83 ASP A C 1
ATOM 647 O O . ASP A 1 83 ? 2.779 2.734 25.538 1.00 94.44 83 ASP A O 1
ATOM 651 N N . THR A 1 84 ? 4.663 1.563 25.223 1.00 92.75 84 THR A N 1
ATOM 652 C CA . THR A 1 84 ? 4.512 1.535 23.758 1.00 92.75 84 THR A CA 1
ATOM 653 C C . THR A 1 84 ? 3.246 0.802 23.319 1.00 92.75 84 THR A C 1
ATOM 655 O O . THR A 1 84 ? 2.596 1.216 22.362 1.00 92.75 84 THR A O 1
ATOM 658 N N . HIS A 1 85 ? 2.843 -0.262 24.016 1.00 95.69 85 HIS A N 1
ATOM 659 C CA . HIS A 1 85 ? 1.595 -0.962 23.731 1.00 95.69 85 HIS A CA 1
ATOM 660 C C . HIS A 1 85 ? 0.374 -0.069 23.985 1.00 95.69 85 HIS A C 1
ATOM 662 O O . HIS A 1 85 ? -0.585 -0.093 23.212 1.00 95.69 85 HIS A O 1
ATOM 668 N N . ARG A 1 86 ? 0.398 0.745 25.046 1.00 96.69 86 ARG A N 1
ATOM 669 C CA . ARG A 1 86 ? -0.669 1.711 25.328 1.00 96.69 86 ARG A CA 1
ATOM 670 C C . ARG A 1 86 ? -0.761 2.769 24.229 1.00 96.69 86 ARG A C 1
ATOM 672 O O . ARG A 1 86 ? -1.849 2.977 23.700 1.00 96.69 86 ARG A O 1
ATOM 679 N N . GLU A 1 87 ? 0.369 3.350 23.834 1.00 95.75 87 GLU A N 1
ATOM 680 C CA . GLU A 1 87 ? 0.442 4.347 22.755 1.00 95.75 87 GLU A CA 1
ATOM 681 C C . GLU A 1 87 ? 0.003 3.765 21.400 1.00 95.75 87 GLU A C 1
ATOM 683 O O . GLU A 1 87 ? -0.729 4.403 20.644 1.00 95.75 87 GLU A O 1
ATOM 688 N N . LEU A 1 88 ? 0.375 2.515 21.109 1.00 96.00 88 LEU A N 1
ATOM 689 C CA . LEU A 1 88 ? -0.103 1.756 19.951 1.00 96.00 88 LEU A CA 1
ATOM 690 C C . LEU A 1 88 ? -1.639 1.675 19.923 1.00 96.00 88 LEU A C 1
ATOM 692 O O . LEU A 1 88 ? -2.259 1.941 18.891 1.00 96.00 88 LEU A O 1
ATOM 696 N N . LEU A 1 89 ? -2.267 1.311 21.045 1.00 97.81 89 LEU A N 1
ATOM 697 C CA . LEU A 1 89 ? -3.726 1.222 21.139 1.00 97.81 89 LEU A CA 1
ATOM 698 C C . LEU A 1 89 ? -4.404 2.592 21.040 1.00 97.81 89 LEU A C 1
ATOM 700 O O . LEU A 1 89 ? -5.486 2.690 20.459 1.00 97.81 89 LEU A O 1
ATOM 704 N N . GLU A 1 90 ? -3.799 3.638 21.600 1.00 97.31 90 GLU A N 1
ATOM 705 C CA . GLU A 1 90 ? -4.280 5.018 21.478 1.00 97.31 90 GLU A CA 1
ATOM 706 C C . GLU A 1 90 ? -4.240 5.493 20.023 1.00 97.31 90 GLU A C 1
ATOM 708 O O . GLU A 1 90 ? -5.243 6.008 19.528 1.00 97.31 90 GLU A O 1
ATOM 713 N N . GLN A 1 91 ? -3.154 5.209 19.302 1.00 96.56 91 GLN A N 1
ATOM 714 C CA . GLN A 1 91 ? -3.038 5.512 17.878 1.00 96.56 91 GLN A CA 1
ATOM 715 C C . GLN A 1 91 ? -4.104 4.790 17.041 1.00 96.56 91 GLN A C 1
ATOM 717 O O . GLN A 1 91 ? -4.763 5.422 16.218 1.00 96.56 91 GLN A O 1
ATOM 722 N N . ILE A 1 92 ? -4.323 3.485 17.245 1.00 97.75 92 ILE A N 1
ATOM 723 C CA . ILE A 1 92 ? -5.360 2.747 16.496 1.00 97.75 92 ILE A CA 1
ATOM 724 C C . ILE A 1 92 ? -6.763 3.270 16.846 1.00 97.75 92 ILE A C 1
ATOM 726 O O . ILE A 1 92 ? -7.628 3.377 15.974 1.00 97.75 92 ILE A O 1
ATOM 730 N N . ARG A 1 93 ? -6.995 3.650 18.109 1.00 98.19 93 ARG A N 1
ATOM 731 C CA . ARG A 1 93 ? -8.256 4.265 18.543 1.00 98.19 93 ARG A CA 1
ATOM 732 C C . ARG A 1 93 ? -8.497 5.604 17.856 1.00 98.19 93 ARG A C 1
ATOM 734 O O . ARG A 1 93 ? -9.616 5.831 17.402 1.00 98.19 93 ARG A O 1
ATOM 741 N N . TRP A 1 94 ? -7.473 6.449 17.758 1.00 97.81 94 TRP A N 1
ATOM 742 C CA . TRP A 1 94 ? -7.537 7.705 17.015 1.00 97.81 94 TRP A CA 1
ATOM 743 C C . TRP A 1 94 ? -7.862 7.451 15.537 1.00 97.81 94 TRP A C 1
ATOM 745 O O . TRP A 1 94 ? -8.879 7.951 15.063 1.00 97.81 94 TRP A O 1
ATOM 755 N N . ILE A 1 95 ? -7.115 6.567 14.862 1.00 97.94 95 ILE A N 1
ATOM 756 C CA . ILE A 1 95 ? -7.357 6.166 13.460 1.00 97.94 95 ILE A CA 1
ATOM 757 C C . ILE A 1 95 ? -8.809 5.723 13.253 1.00 97.94 95 ILE A C 1
ATOM 759 O O . ILE A 1 95 ? -9.471 6.143 12.307 1.00 97.94 95 ILE A O 1
ATOM 763 N N . SER A 1 96 ? -9.340 4.902 14.159 1.00 97.81 96 SER A N 1
ATOM 764 C CA . SER A 1 96 ? -10.736 4.486 14.072 1.00 97.81 96 SER A CA 1
ATOM 765 C C . SER A 1 96 ? -11.728 5.627 14.315 1.00 97.81 9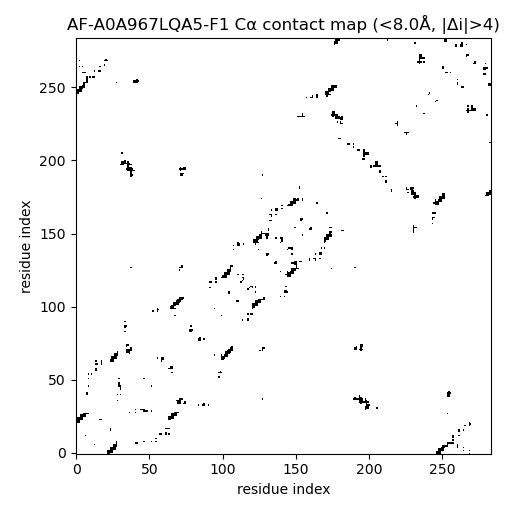6 SER A C 1
ATOM 767 O O . SER A 1 96 ? -12.825 5.585 13.763 1.00 97.81 96 SER A O 1
ATOM 769 N N . SER A 1 97 ? -11.402 6.593 15.175 1.00 97.75 97 SER A N 1
ATOM 770 C CA . SER A 1 97 ? -12.316 7.677 15.554 1.00 97.75 97 SER A CA 1
ATOM 771 C C . SER A 1 97 ? -12.512 8.716 14.452 1.00 97.75 97 SER A C 1
ATOM 773 O O . SER A 1 97 ? -13.576 9.324 14.381 1.00 97.75 97 SER A O 1
ATOM 775 N N . ILE A 1 98 ? -11.526 8.860 13.563 1.00 97.19 98 ILE A N 1
ATOM 776 C CA . ILE A 1 98 ? -11.535 9.824 12.454 1.00 97.19 98 ILE A CA 1
ATOM 777 C C . ILE A 1 98 ? -12.174 9.248 11.177 1.00 97.19 98 ILE A C 1
ATOM 779 O O . ILE A 1 98 ? -12.081 9.832 10.103 1.00 97.19 98 ILE A O 1
ATOM 783 N N . GLY A 1 99 ? -12.805 8.074 11.281 1.00 95.94 99 GLY A N 1
ATOM 784 C CA . GLY A 1 99 ? -13.581 7.473 10.196 1.00 95.94 99 GLY A CA 1
ATOM 785 C C . GLY A 1 99 ? -12.771 6.720 9.139 1.00 95.94 99 GLY A C 1
ATOM 786 O O . GLY A 1 99 ? -13.314 6.452 8.073 1.00 95.94 99 GLY A O 1
ATOM 787 N N . VAL A 1 100 ? -11.505 6.365 9.394 1.00 98.12 100 VAL A N 1
ATOM 788 C CA . VAL A 1 100 ? -10.723 5.520 8.470 1.00 98.12 100 VAL A CA 1
ATOM 789 C C . VAL A 1 100 ? -11.469 4.215 8.167 1.00 98.12 100 VAL A C 1
ATOM 791 O O . VAL A 1 100 ? -11.942 3.543 9.082 1.00 98.12 100 VAL A O 1
ATOM 794 N N . ASP A 1 101 ? -11.542 3.847 6.884 1.00 98.56 101 ASP A N 1
ATOM 795 C CA . ASP A 1 101 ? -12.274 2.665 6.417 1.00 98.56 101 ASP A CA 1
ATOM 796 C C . ASP A 1 101 ? -11.479 1.370 6.635 1.00 98.56 101 ASP A C 1
ATOM 798 O O . ASP A 1 101 ? -12.022 0.351 7.068 1.00 98.56 101 ASP A O 1
ATOM 802 N N . SER A 1 102 ? -10.177 1.406 6.336 1.00 98.62 102 SER A N 1
ATOM 803 C CA . SER A 1 102 ? -9.299 0.243 6.458 1.00 98.62 102 SER A CA 1
ATOM 804 C C . SER A 1 102 ? -7.907 0.597 6.963 1.00 98.62 102 SER A C 1
ATOM 806 O O . SER A 1 102 ? -7.441 1.730 6.844 1.00 98.62 102 SER A O 1
ATOM 808 N N . VAL A 1 103 ? -7.216 -0.392 7.522 1.00 98.69 103 VAL A N 1
ATOM 809 C CA . VAL A 1 103 ? -5.808 -0.285 7.903 1.00 98.69 103 VAL A CA 1
ATOM 810 C C . VAL A 1 103 ? -4.973 -1.339 7.191 1.00 98.69 103 VAL A C 1
ATOM 812 O O . VAL A 1 103 ? -5.329 -2.519 7.172 1.00 98.69 103 VAL A O 1
ATOM 815 N N . THR A 1 104 ? -3.824 -0.934 6.648 1.00 98.75 104 THR A N 1
ATOM 816 C CA . THR A 1 104 ? -2.870 -1.871 6.041 1.00 98.75 104 THR A CA 1
ATOM 817 C C . THR A 1 104 ? -1.756 -2.226 7.022 1.00 98.75 104 THR A C 1
ATOM 819 O O . THR A 1 104 ? -0.968 -1.359 7.396 1.00 98.75 104 THR A O 1
ATOM 822 N N . VAL A 1 105 ? -1.619 -3.509 7.362 1.00 98.56 105 VAL A N 1
ATOM 823 C CA . VAL A 1 105 ? -0.643 -4.030 8.338 1.00 98.56 105 VAL A CA 1
ATOM 824 C C . VAL A 1 105 ? 0.217 -5.156 7.761 1.00 98.56 105 VAL A C 1
ATOM 826 O O . VAL A 1 105 ? -0.169 -5.825 6.802 1.00 98.56 105 VAL A O 1
ATOM 829 N N . SER A 1 106 ? 1.394 -5.379 8.351 1.00 98.38 106 SER A N 1
ATOM 830 C CA . SER A 1 106 ? 2.308 -6.470 7.954 1.00 98.38 106 SER A CA 1
ATOM 831 C C . SER A 1 106 ? 2.491 -7.538 9.039 1.00 98.38 106 SER A C 1
ATOM 833 O O . SER A 1 106 ? 2.770 -8.692 8.721 1.00 98.38 106 SER A O 1
ATOM 835 N N . ILE A 1 107 ? 2.333 -7.170 10.314 1.00 98.19 107 ILE A N 1
ATOM 836 C CA . ILE A 1 107 ? 2.607 -8.039 11.466 1.00 98.19 107 ILE A CA 1
ATOM 837 C C . ILE A 1 107 ? 1.336 -8.837 11.828 1.00 98.19 107 ILE A C 1
ATOM 839 O O . ILE A 1 107 ? 0.319 -8.214 12.137 1.00 98.19 107 ILE A O 1
ATOM 843 N N . PRO A 1 108 ? 1.369 -10.188 11.859 1.00 98.31 108 PRO A N 1
ATOM 844 C CA . PRO A 1 108 ? 0.202 -11.025 12.171 1.00 98.31 108 PRO A CA 1
ATOM 845 C C . PRO A 1 108 ? -0.497 -10.681 13.492 1.00 98.31 108 PRO A C 1
ATOM 847 O O . PRO A 1 108 ? -1.720 -10.582 13.530 1.00 98.31 108 PRO A O 1
ATOM 850 N N . TYR A 1 109 ? 0.278 -10.413 14.547 1.00 98.06 109 TYR A N 1
ATOM 851 C CA . TYR A 1 109 ? -0.252 -10.013 15.854 1.00 98.06 109 TYR A CA 1
ATOM 852 C C . TYR A 1 109 ? -1.151 -8.769 15.773 1.00 98.06 109 TYR A C 1
ATOM 854 O O . TYR A 1 109 ? -2.192 -8.714 16.426 1.00 98.06 109 TYR A O 1
ATOM 862 N N . LEU A 1 110 ? -0.788 -7.785 14.941 1.00 98.25 110 LEU A N 1
ATOM 863 C CA . LEU A 1 110 ? -1.576 -6.563 14.789 1.00 98.25 110 LEU A CA 1
ATOM 864 C C . LEU A 1 110 ? -2.920 -6.832 14.107 1.00 98.25 110 LEU A C 1
ATOM 866 O O . LEU A 1 110 ? -3.901 -6.180 14.448 1.00 98.25 110 LEU A O 1
ATOM 870 N N . ILE A 1 111 ? -2.993 -7.816 13.206 1.00 98.62 111 ILE A N 1
ATOM 871 C CA . ILE A 1 111 ? -4.258 -8.235 12.584 1.00 98.62 111 ILE A CA 1
ATOM 872 C C . ILE A 1 111 ? -5.207 -8.746 13.665 1.00 98.62 111 ILE A C 1
ATOM 874 O O . ILE A 1 111 ? -6.312 -8.228 13.802 1.00 98.62 111 ILE A O 1
ATOM 878 N N . GLU A 1 112 ? -4.758 -9.701 14.481 1.00 98.38 112 GLU A N 1
ATOM 879 C CA . GLU A 1 112 ? -5.570 -10.257 15.568 1.00 98.38 112 GLU A CA 1
ATOM 880 C C . GLU A 1 112 ? -5.985 -9.177 16.575 1.00 98.38 112 GLU A C 1
ATOM 882 O O . GLU A 1 112 ? -7.143 -9.121 16.999 1.00 98.38 112 GLU A O 1
ATOM 887 N N . LEU A 1 113 ? -5.051 -8.291 16.937 1.00 98.44 113 LEU A N 1
ATOM 888 C CA . LEU A 1 113 ? -5.293 -7.184 17.856 1.00 98.44 113 LEU A CA 1
ATOM 889 C C . LEU A 1 113 ? -6.388 -6.246 17.329 1.00 98.44 113 LEU A C 1
ATOM 891 O O . LEU A 1 113 ? -7.347 -5.958 18.051 1.00 98.44 113 LEU A O 1
ATOM 895 N N . ILE A 1 114 ? -6.265 -5.806 16.072 1.00 98.56 114 ILE A N 1
ATOM 896 C CA . ILE A 1 114 ? -7.211 -4.889 15.431 1.00 98.56 114 ILE A CA 1
ATOM 897 C C . ILE A 1 114 ? -8.570 -5.560 15.265 1.00 98.56 114 ILE A C 1
ATOM 899 O O . ILE A 1 114 ? -9.568 -5.007 15.719 1.00 98.56 114 ILE A O 1
ATOM 903 N N . LYS A 1 115 ? -8.636 -6.781 14.721 1.00 98.19 115 LYS A N 1
ATOM 904 C CA . LYS A 1 115 ? -9.917 -7.483 14.535 1.00 98.19 115 LYS A CA 1
ATOM 905 C C . LYS A 1 115 ? -10.638 -7.756 15.854 1.00 98.19 115 LYS A C 1
ATOM 907 O O . LYS A 1 115 ? -11.865 -7.809 15.875 1.00 98.19 115 LYS A O 1
ATOM 912 N N . ARG A 1 116 ? -9.905 -7.903 16.963 1.00 98.19 116 ARG A N 1
ATOM 913 C CA . ARG A 1 116 ? -10.492 -8.131 18.289 1.00 98.19 116 ARG A CA 1
ATOM 914 C C . ARG A 1 116 ? -10.959 -6.852 18.983 1.00 98.19 116 ARG A C 1
ATOM 916 O O . ARG A 1 116 ? -11.983 -6.893 19.661 1.00 98.19 116 ARG A O 1
ATOM 923 N N . GLN A 1 117 ? -10.203 -5.758 18.889 1.00 98.25 117 GLN A N 1
ATOM 924 C CA . GLN A 1 117 ? -10.464 -4.536 19.667 1.00 98.25 117 GLN A CA 1
ATOM 925 C C . GLN A 1 117 ? -11.096 -3.399 18.856 1.00 98.25 117 GLN A C 1
ATOM 927 O O . GLN A 1 117 ? -11.779 -2.551 19.427 1.00 98.25 117 GLN A O 1
ATOM 932 N N . PHE A 1 118 ? -10.904 -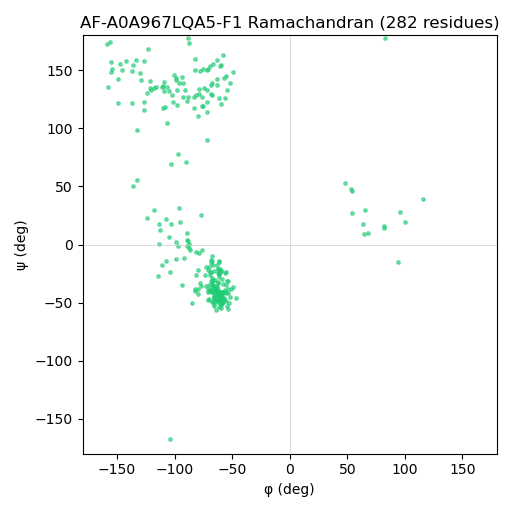3.403 17.539 1.00 98.00 118 PHE A N 1
ATOM 933 C CA . PHE A 1 118 ? -11.398 -2.402 16.594 1.00 98.00 118 PHE A CA 1
ATOM 934 C C . PHE A 1 118 ? -12.063 -3.087 15.381 1.00 98.00 118 PHE A C 1
ATOM 936 O O . PHE A 1 118 ? -11.662 -2.846 14.243 1.00 98.00 118 PHE A O 1
ATOM 943 N N . PRO A 1 119 ? -13.069 -3.964 15.596 1.00 96.56 119 PRO A N 1
ATOM 944 C CA . PRO A 1 119 ? -13.663 -4.800 14.544 1.00 96.56 119 PRO A CA 1
ATOM 945 C C . PRO A 1 119 ? -14.331 -4.019 13.400 1.00 96.56 119 PRO A C 1
ATOM 947 O O . PRO A 1 119 ? -14.629 -4.607 12.364 1.00 96.56 119 PRO A O 1
ATOM 950 N N . GLN A 1 120 ? -14.583 -2.723 13.589 1.00 96.44 120 GLN A N 1
ATOM 951 C CA . GLN A 1 120 ? -15.094 -1.801 12.577 1.00 96.44 120 GLN A CA 1
ATOM 952 C C . GLN A 1 120 ? -14.077 -1.456 11.483 1.00 96.44 120 GLN A C 1
ATOM 954 O O . GLN A 1 120 ? -14.489 -1.023 10.414 1.00 96.44 120 GLN A O 1
ATOM 959 N N . LEU A 1 121 ? -12.776 -1.621 11.746 1.00 98.38 121 LEU A N 1
ATOM 960 C CA . LEU A 1 121 ? -11.733 -1.397 10.750 1.00 98.38 121 LEU A CA 1
ATOM 961 C C . LEU A 1 121 ? -11.581 -2.646 9.879 1.00 98.38 121 LEU A C 1
ATOM 963 O O . LEU A 1 121 ? -11.348 -3.749 10.389 1.00 98.38 121 LEU A O 1
ATOM 967 N N . GLU A 1 122 ? -11.656 -2.466 8.562 1.00 98.62 122 GLU A N 1
ATOM 968 C CA . GLU A 1 122 ? -11.196 -3.492 7.629 1.00 98.62 122 GLU A CA 1
ATOM 969 C C . GLU A 1 122 ? -9.667 -3.614 7.729 1.00 98.62 122 GLU A C 1
ATOM 971 O O . GLU A 1 122 ? -8.947 -2.616 7.806 1.00 98.62 122 GLU A O 1
ATOM 976 N N . VAL A 1 123 ? -9.143 -4.838 7.730 1.00 98.81 123 V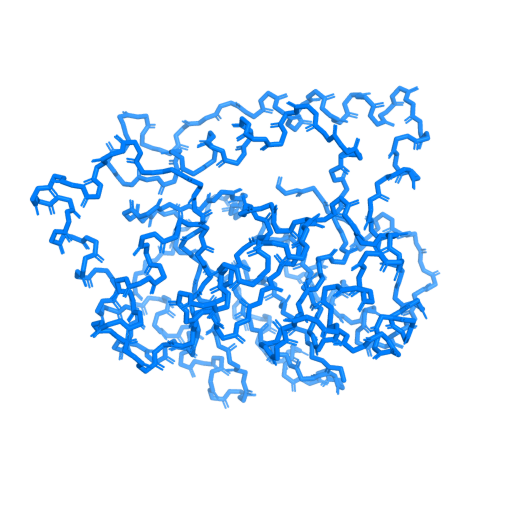AL A N 1
ATOM 977 C CA . VAL A 1 123 ? -7.705 -5.102 7.829 1.00 98.81 123 VAL A CA 1
ATOM 978 C C . VAL A 1 123 ? -7.181 -5.642 6.509 1.00 98.81 123 VAL A C 1
ATOM 980 O O . VAL A 1 123 ? -7.542 -6.736 6.068 1.00 98.81 123 VAL A O 1
ATOM 983 N N . ARG A 1 124 ? -6.270 -4.881 5.902 1.00 98.81 124 ARG A N 1
ATOM 984 C CA . ARG A 1 124 ? -5.558 -5.245 4.681 1.00 98.81 124 ARG A CA 1
ATOM 985 C C . ARG A 1 124 ? -4.147 -5.716 5.010 1.00 98.81 124 ARG A C 1
ATOM 987 O O . ARG A 1 124 ? -3.373 -5.026 5.668 1.00 98.81 124 ARG A O 1
ATOM 994 N N . VAL A 1 125 ? -3.763 -6.879 4.505 1.00 98.81 125 VAL A N 1
ATOM 995 C CA . VAL A 1 125 ? -2.379 -7.350 4.601 1.00 98.81 125 VAL A CA 1
ATOM 996 C C . VAL A 1 125 ? -1.536 -6.648 3.544 1.00 98.81 125 VAL A C 1
ATOM 998 O O . VAL A 1 125 ? -1.890 -6.598 2.365 1.00 98.81 125 VAL A O 1
ATOM 1001 N N . SER A 1 126 ? -0.417 -6.079 3.974 1.00 98.56 126 SER A N 1
ATOM 1002 C CA . SER A 1 126 ? 0.563 -5.403 3.126 1.00 98.56 126 SER A CA 1
ATOM 1003 C C . SER A 1 126 ? 1.359 -6.395 2.273 1.00 98.56 126 SER A C 1
ATOM 1005 O O . SER A 1 126 ? 1.697 -7.481 2.737 1.00 98.56 126 SER A O 1
ATOM 1007 N N . THR A 1 127 ? 1.807 -5.972 1.083 1.00 97.62 127 THR A N 1
ATOM 1008 C CA . THR A 1 127 ? 2.792 -6.737 0.283 1.00 97.62 127 THR A CA 1
ATOM 1009 C C . THR A 1 127 ? 4.084 -7.026 1.060 1.00 97.62 127 THR A C 1
ATOM 1011 O O . THR A 1 127 ? 4.758 -8.009 0.769 1.00 97.62 127 THR A O 1
ATOM 1014 N N . ILE A 1 128 ? 4.408 -6.204 2.068 1.00 97.75 128 ILE A N 1
ATOM 1015 C CA . ILE A 1 128 ? 5.577 -6.349 2.956 1.00 97.75 128 ILE A CA 1
ATOM 1016 C C . ILE A 1 128 ? 5.466 -7.603 3.847 1.00 97.75 128 ILE A C 1
ATOM 1018 O O . ILE A 1 128 ? 6.463 -8.091 4.364 1.00 97.75 128 ILE A O 1
ATOM 1022 N N . ALA A 1 129 ? 4.274 -8.188 3.999 1.00 98.19 129 ALA A N 1
ATOM 1023 C CA . ALA A 1 129 ? 4.104 -9.476 4.674 1.00 98.19 129 ALA A CA 1
ATOM 1024 C C . ALA A 1 129 ? 4.525 -10.684 3.805 1.00 98.19 129 ALA A C 1
ATOM 1026 O O . ALA A 1 129 ? 4.495 -11.824 4.273 1.00 98.19 129 ALA A O 1
ATOM 1027 N N . HIS A 1 130 ? 4.903 -10.460 2.538 1.00 97.62 130 HIS A N 1
ATOM 1028 C CA . HIS A 1 130 ? 5.374 -11.485 1.600 1.00 97.62 130 HIS A CA 1
ATOM 1029 C C . HIS A 1 130 ? 4.406 -12.664 1.433 1.00 97.62 130 HIS A C 1
ATOM 1031 O O . HIS A 1 130 ? 4.796 -13.840 1.465 1.00 97.62 130 HIS A O 1
ATOM 1037 N N . VAL A 1 131 ? 3.113 -12.376 1.259 1.00 98.69 131 VAL A N 1
ATOM 1038 C CA . VAL A 1 131 ? 2.116 -13.416 0.979 1.00 98.69 131 VAL A CA 1
ATOM 1039 C C . VAL A 1 131 ? 2.300 -13.930 -0.450 1.00 98.69 131 VAL A C 1
ATOM 1041 O O . VAL A 1 131 ? 1.727 -13.416 -1.405 1.00 98.69 131 VAL A O 1
ATOM 1044 N N . ASN A 1 132 ? 3.140 -14.957 -0.576 1.00 98.06 132 ASN A N 1
ATOM 1045 C CA . ASN A 1 132 ? 3.581 -15.563 -1.835 1.00 98.06 132 ASN A CA 1
ATOM 1046 C C . ASN A 1 132 ? 3.295 -17.074 -1.902 1.00 98.06 132 ASN A C 1
ATOM 1048 O O . ASN A 1 132 ? 3.961 -17.821 -2.614 1.00 98.06 132 ASN A O 1
ATOM 1052 N N . SER A 1 133 ? 2.334 -17.556 -1.115 1.00 98.81 133 SER A N 1
ATOM 1053 C CA . SER A 1 133 ? 1.913 -18.956 -1.132 1.00 98.81 133 SER A CA 1
ATOM 1054 C C . SER A 1 133 ? 0.479 -19.111 -0.644 1.00 98.81 133 SER A C 1
ATOM 1056 O O . SER A 1 133 ? -0.017 -18.299 0.139 1.00 98.81 133 SER A O 1
ATOM 1058 N N . VAL A 1 134 ? -0.160 -20.213 -1.044 1.00 98.88 134 VAL A N 1
ATOM 1059 C CA . VAL A 1 134 ? -1.488 -20.605 -0.549 1.00 98.88 134 VAL A CA 1
ATOM 1060 C C . VAL A 1 134 ? -1.507 -20.727 0.978 1.00 98.88 134 VAL A C 1
ATOM 1062 O O . VAL A 1 134 ? -2.458 -20.290 1.618 1.00 98.88 134 VAL A O 1
ATOM 1065 N N . ALA A 1 135 ? -0.453 -21.291 1.575 1.00 98.88 135 ALA A N 1
ATOM 1066 C CA . ALA A 1 135 ? -0.368 -21.468 3.023 1.00 98.88 135 ALA A CA 1
ATOM 1067 C C . ALA A 1 135 ? -0.349 -20.124 3.767 1.00 98.88 135 ALA A C 1
ATOM 1069 O O . ALA A 1 135 ? -1.087 -19.955 4.734 1.00 98.88 135 ALA A O 1
ATOM 1070 N N . ARG A 1 136 ? 0.445 -19.154 3.285 1.00 98.75 136 ARG A N 1
ATOM 1071 C CA . ARG A 1 136 ? 0.468 -17.799 3.856 1.00 98.75 136 ARG A CA 1
ATOM 1072 C C . ARG A 1 136 ? -0.879 -17.101 3.688 1.00 98.75 136 ARG A C 1
ATOM 1074 O O . ARG A 1 136 ? -1.371 -16.537 4.655 1.00 98.75 136 ARG A O 1
ATOM 1081 N N . ALA A 1 137 ? -1.493 -17.185 2.507 1.00 98.88 137 ALA A N 1
ATOM 1082 C CA . ALA A 1 137 ? -2.791 -16.560 2.255 1.00 98.88 137 ALA A CA 1
ATOM 1083 C C . ALA A 1 137 ? -3.877 -17.090 3.207 1.00 98.88 137 ALA A C 1
ATOM 1085 O O . ALA A 1 137 ? -4.553 -16.302 3.861 1.00 98.88 137 ALA A O 1
ATOM 1086 N N . LYS A 1 138 ? -3.971 -18.418 3.369 1.00 98.88 138 LYS A N 1
ATOM 1087 C CA . LYS A 1 138 ? -4.907 -19.047 4.315 1.00 98.88 138 LYS A CA 1
ATOM 1088 C C . LYS A 1 138 ? -4.656 -18.642 5.763 1.00 98.88 138 LYS A C 1
ATOM 1090 O O . LYS A 1 138 ? -5.611 -18.432 6.500 1.00 98.88 138 LYS A O 1
ATOM 1095 N N . LEU A 1 139 ? -3.388 -18.552 6.174 1.00 98.81 139 LEU A N 1
ATOM 1096 C CA . LEU A 1 139 ? -3.045 -18.105 7.523 1.00 98.81 139 LEU A CA 1
ATOM 1097 C C . LEU A 1 139 ? -3.582 -16.693 7.758 1.00 98.81 139 LEU A C 1
ATOM 1099 O O . LEU A 1 139 ? -4.343 -16.487 8.694 1.00 98.81 139 LEU A O 1
ATOM 1103 N N . PHE A 1 140 ? -3.235 -15.745 6.889 1.00 98.81 140 PHE A N 1
ATOM 1104 C CA . PHE A 1 140 ? -3.653 -14.355 7.041 1.00 98.81 140 PHE A CA 1
ATOM 1105 C C . PHE A 1 140 ? -5.176 -14.177 7.001 1.00 98.81 140 PHE A C 1
ATOM 1107 O O . PHE A 1 140 ? -5.718 -13.460 7.840 1.00 98.81 140 PHE A O 1
ATOM 1114 N N . GLU A 1 141 ? -5.876 -14.882 6.109 1.00 98.81 141 GLU A N 1
ATOM 1115 C CA . GLU A 1 141 ? -7.344 -14.911 6.108 1.00 98.81 141 GLU A CA 1
ATOM 1116 C C . GLU A 1 141 ? -7.898 -15.465 7.432 1.00 98.81 141 GLU A C 1
ATOM 1118 O O . GLU A 1 141 ? -8.810 -14.882 8.012 1.00 98.81 141 GLU A O 1
ATOM 1123 N N . SER A 1 142 ? -7.314 -16.543 7.970 1.00 98.69 142 SER A N 1
ATOM 1124 C CA . SER A 1 142 ? -7.768 -17.136 9.238 1.00 98.69 142 SER A CA 1
ATOM 1125 C C . SER A 1 142 ? -7.560 -16.237 10.464 1.00 98.69 142 SER A C 1
ATOM 1127 O O . SER A 1 142 ? -8.276 -16.394 11.450 1.00 98.69 142 SER A O 1
ATOM 1129 N N . LEU A 1 143 ? -6.625 -15.281 10.396 1.00 98.62 143 LEU A N 1
ATOM 1130 C CA . LEU A 1 143 ? -6.429 -14.251 11.426 1.00 98.62 143 LEU A CA 1
ATOM 1131 C C . LEU A 1 143 ? -7.461 -13.113 11.327 1.00 98.62 143 LEU A C 1
ATOM 1133 O O . LEU A 1 143 ? -7.517 -12.258 12.208 1.00 98.62 143 LEU A O 1
ATOM 1137 N N . GLY A 1 144 ? -8.287 -13.107 10.276 1.00 98.31 144 GLY A N 1
ATOM 1138 C CA . GLY A 1 144 ? -9.355 -12.135 10.061 1.00 98.31 144 GLY A CA 1
ATOM 1139 C C . GLY A 1 144 ? -9.015 -11.019 9.075 1.00 98.31 144 GLY A C 1
ATOM 1140 O O . GLY A 1 144 ? -9.669 -9.981 9.120 1.00 98.31 144 GLY A O 1
ATOM 1141 N N . ALA A 1 145 ? -8.010 -11.201 8.210 1.00 98.62 145 ALA A N 1
ATOM 1142 C CA . ALA A 1 145 ? -7.744 -10.256 7.129 1.00 98.62 145 ALA A CA 1
ATOM 1143 C C . ALA A 1 145 ? -8.940 -10.167 6.166 1.00 98.62 145 ALA A C 1
ATOM 1145 O O . ALA A 1 145 ? -9.370 -11.175 5.605 1.00 98.62 145 ALA A O 1
ATOM 1146 N N . ASP A 1 146 ? -9.432 -8.951 5.936 1.00 98.81 146 ASP A N 1
ATOM 1147 C CA . ASP A 1 146 ? -10.506 -8.676 4.976 1.00 98.81 146 ASP A CA 1
ATOM 1148 C C . ASP A 1 146 ? -9.949 -8.586 3.544 1.00 98.81 146 ASP A C 1
ATOM 1150 O O . ASP A 1 146 ? -10.634 -8.901 2.568 1.00 98.81 146 ASP A O 1
ATOM 1154 N N . SER A 1 147 ? -8.669 -8.215 3.418 1.00 98.75 147 SER A N 1
ATOM 1155 C CA . SER A 1 147 ? -7.961 -8.136 2.143 1.00 98.75 147 SER A CA 1
ATOM 1156 C C . SER A 1 147 ? -6.485 -8.516 2.258 1.00 98.75 147 SER A C 1
ATOM 1158 O O . SER A 1 147 ? -5.848 -8.283 3.285 1.00 98.75 147 SER A O 1
ATOM 1160 N N . ILE A 1 148 ? -5.904 -9.064 1.189 1.00 98.88 148 ILE A N 1
ATOM 1161 C CA . ILE A 1 148 ? -4.482 -9.408 1.102 1.00 98.88 148 ILE A CA 1
ATOM 1162 C C . ILE A 1 148 ? -3.864 -8.775 -0.143 1.00 98.88 148 ILE A C 1
ATOM 1164 O O . ILE A 1 148 ? -4.164 -9.159 -1.273 1.00 98.88 148 ILE A O 1
ATOM 1168 N N . THR A 1 149 ? -2.918 -7.857 0.064 1.00 98.81 149 THR A N 1
ATOM 1169 C CA . THR A 1 149 ? -1.992 -7.430 -0.991 1.00 98.81 149 THR A CA 1
ATOM 1170 C C . THR A 1 149 ? -0.894 -8.473 -1.128 1.00 98.81 149 THR A C 1
ATOM 1172 O O . THR A 1 149 ? -0.069 -8.637 -0.230 1.00 98.81 149 THR A O 1
ATOM 1175 N N . LEU A 1 150 ? -0.907 -9.198 -2.244 1.00 98.75 150 LEU A N 1
ATOM 1176 C CA . LEU A 1 150 ? 0.044 -10.272 -2.513 1.00 98.75 150 LEU A CA 1
ATOM 1177 C C . LEU A 1 150 ? 1.465 -9.729 -2.681 1.00 98.75 150 LEU A C 1
ATOM 1179 O O . LEU A 1 150 ? 1.666 -8.569 -3.044 1.00 98.75 150 LEU A O 1
ATOM 1183 N N . ASP A 1 151 ? 2.445 -10.595 -2.424 1.00 98.19 151 ASP A N 1
ATOM 1184 C CA . ASP A 1 151 ? 3.858 -10.299 -2.663 1.00 98.19 151 ASP A CA 1
ATOM 1185 C C . ASP A 1 151 ? 4.075 -9.908 -4.131 1.00 98.19 151 ASP A C 1
ATOM 1187 O O . ASP A 1 151 ? 3.732 -10.658 -5.048 1.00 98.19 151 ASP A O 1
ATOM 1191 N N . ILE A 1 152 ? 4.693 -8.754 -4.368 1.00 96.06 152 ILE A N 1
ATOM 1192 C CA . ILE A 1 152 ? 4.969 -8.269 -5.720 1.00 96.06 152 ILE A CA 1
ATOM 1193 C C . ILE A 1 152 ? 5.721 -9.293 -6.585 1.00 96.06 152 ILE A C 1
ATOM 1195 O O . ILE A 1 152 ? 5.519 -9.366 -7.801 1.00 96.06 152 ILE A O 1
ATOM 1199 N N . ASN A 1 153 ? 6.566 -10.131 -5.980 1.00 97.00 153 ASN A N 1
ATOM 1200 C CA . ASN A 1 153 ? 7.349 -11.127 -6.699 1.00 97.00 153 ASN A CA 1
ATOM 1201 C C . ASN A 1 153 ? 6.478 -12.168 -7.424 1.00 97.00 153 ASN A C 1
ATOM 1203 O O . ASN A 1 153 ? 6.955 -12.778 -8.387 1.00 97.00 153 ASN A O 1
ATOM 1207 N N . VAL A 1 154 ? 5.213 -12.341 -7.015 1.00 97.75 154 VAL A N 1
ATOM 1208 C CA . VAL A 1 154 ? 4.277 -13.306 -7.614 1.00 97.75 154 VAL A CA 1
ATOM 1209 C C . VAL A 1 154 ? 3.341 -12.702 -8.663 1.00 97.75 154 VAL A C 1
ATOM 1211 O O . VAL A 1 154 ? 2.597 -13.446 -9.295 1.00 97.75 154 VAL A O 1
ATOM 1214 N N . ASN A 1 155 ? 3.408 -11.393 -8.940 1.00 97.44 155 ASN A N 1
ATOM 1215 C CA . ASN A 1 155 ? 2.485 -10.720 -9.870 1.00 97.44 155 ASN A CA 1
ATOM 1216 C C . ASN A 1 155 ? 2.434 -11.330 -11.278 1.00 97.44 155 ASN A C 1
ATOM 1218 O O . ASN A 1 155 ? 1.470 -11.112 -11.998 1.00 97.44 155 ASN A O 1
ATOM 1222 N N . ARG A 1 156 ? 3.468 -12.046 -11.729 1.00 97.12 156 ARG A N 1
ATOM 1223 C CA . ARG A 1 156 ? 3.479 -12.699 -13.055 1.00 97.12 156 ARG A CA 1
ATOM 1224 C C . ARG A 1 156 ? 3.470 -14.230 -12.970 1.00 97.12 156 ARG A C 1
ATOM 1226 O O . ARG A 1 156 ? 3.712 -14.892 -13.974 1.00 97.12 156 ARG A O 1
ATOM 1233 N N . ASP A 1 157 ? 3.207 -14.794 -11.792 1.00 98.19 157 ASP A N 1
ATOM 1234 C CA . ASP A 1 157 ? 2.999 -16.231 -11.596 1.00 98.19 157 ASP A CA 1
ATOM 1235 C C . ASP A 1 157 ? 1.497 -16.542 -11.591 1.00 98.19 157 ASP A C 1
ATOM 1237 O O . ASP A 1 157 ? 0.860 -16.722 -10.554 1.00 98.19 157 ASP A O 1
ATOM 1241 N N . PHE A 1 158 ? 0.905 -16.584 -12.785 1.00 98.44 158 PHE A N 1
ATOM 1242 C CA . PHE A 1 158 ? -0.537 -16.790 -12.939 1.00 98.44 158 PHE A CA 1
ATOM 1243 C C . PHE A 1 158 ? -1.023 -18.143 -12.403 1.00 98.44 158 PHE A C 1
ATOM 1245 O O . PHE A 1 158 ? -2.192 -18.268 -12.035 1.00 98.44 158 PHE A O 1
ATOM 1252 N N . THR A 1 159 ? -0.151 -19.152 -12.341 1.00 98.69 159 THR A N 1
ATOM 1253 C CA . THR A 1 159 ? -0.478 -20.452 -11.742 1.00 98.69 159 THR A CA 1
ATOM 1254 C C . THR A 1 159 ? -0.678 -20.293 -10.242 1.00 98.69 159 THR A C 1
ATOM 1256 O O . THR A 1 159 ? -1.700 -20.725 -9.704 1.00 98.69 159 THR A O 1
ATOM 1259 N N . LEU A 1 160 ? 0.262 -19.627 -9.571 1.00 98.81 160 LEU A N 1
ATOM 1260 C CA . LEU A 1 160 ? 0.170 -19.366 -8.144 1.00 98.81 160 LEU A CA 1
ATOM 1261 C C . LEU A 1 160 ? -0.976 -18.407 -7.803 1.00 98.81 160 LEU A C 1
ATOM 1263 O O . LEU A 1 160 ? -1.710 -18.675 -6.854 1.00 98.81 160 LEU A O 1
ATOM 1267 N N . LEU A 1 161 ? -1.180 -17.340 -8.582 1.00 98.81 161 LEU A N 1
ATOM 1268 C CA . LEU A 1 161 ? -2.290 -16.400 -8.371 1.00 98.81 161 LEU A CA 1
ATOM 1269 C C . LEU A 1 161 ? -3.649 -17.122 -8.393 1.00 98.81 161 LEU A C 1
ATOM 1271 O O . LEU A 1 161 ? -4.450 -16.956 -7.473 1.00 98.81 161 LEU A O 1
ATOM 1275 N N . LYS A 1 162 ? -3.877 -18.001 -9.381 1.00 98.88 162 LYS A N 1
ATOM 1276 C CA . LYS A 1 162 ? -5.091 -18.837 -9.461 1.00 98.88 162 LYS A CA 1
ATOM 1277 C C . LYS A 1 162 ? -5.214 -19.802 -8.283 1.00 98.88 162 LYS A C 1
ATOM 1279 O O . LYS A 1 162 ? -6.312 -19.993 -7.756 1.00 98.88 162 LYS A O 1
ATOM 1284 N N . ALA A 1 163 ? -4.102 -20.401 -7.855 1.00 98.88 163 ALA A N 1
ATOM 1285 C CA . ALA A 1 163 ? -4.084 -21.302 -6.707 1.00 98.88 163 ALA A CA 1
ATOM 1286 C C . ALA A 1 163 ? -4.428 -20.574 -5.397 1.00 98.88 163 ALA A C 1
ATOM 1288 O O . ALA A 1 163 ? -5.179 -21.114 -4.588 1.00 98.88 163 ALA A O 1
ATOM 1289 N N . ILE A 1 164 ? -3.922 -19.350 -5.200 1.00 98.88 164 ILE A N 1
ATOM 1290 C CA . ILE A 1 164 ? -4.247 -18.514 -4.039 1.00 98.88 164 ILE A CA 1
ATOM 1291 C C . ILE A 1 164 ? -5.718 -18.107 -4.075 1.00 98.88 164 ILE A C 1
ATOM 1293 O O . ILE A 1 164 ? -6.417 -18.365 -3.100 1.00 98.88 164 ILE A O 1
ATOM 1297 N N . ARG A 1 165 ? -6.219 -17.565 -5.195 1.00 98.69 165 ARG A N 1
ATOM 1298 C CA . ARG A 1 165 ? -7.638 -17.187 -5.317 1.00 98.69 165 ARG A CA 1
ATOM 1299 C C . ARG A 1 165 ? -8.577 -18.347 -5.011 1.00 98.69 165 ARG A C 1
ATOM 1301 O O . ARG A 1 165 ? -9.569 -18.148 -4.325 1.00 98.69 165 ARG A O 1
ATOM 1308 N N . SER A 1 166 ? -8.257 -19.549 -5.486 1.00 98.75 166 SER A N 1
ATOM 1309 C CA . SER A 1 166 ? -9.073 -20.749 -5.244 1.00 98.75 166 SER A CA 1
ATOM 1310 C C . SER A 1 166 ? -9.076 -21.201 -3.777 1.00 98.75 166 SER A C 1
ATOM 1312 O O . SER A 1 166 ? -9.863 -22.065 -3.400 1.00 98.75 166 SER A O 1
ATOM 1314 N N . ALA A 1 167 ? -8.156 -20.685 -2.961 1.00 98.75 167 ALA A N 1
ATOM 1315 C CA . ALA A 1 167 ? -7.908 -21.143 -1.604 1.00 98.75 167 ALA A CA 1
ATOM 1316 C C . ALA A 1 167 ? -8.397 -20.188 -0.507 1.00 98.75 167 ALA A C 1
ATOM 1318 O O . ALA A 1 167 ? -8.441 -20.626 0.645 1.00 98.75 167 ALA A O 1
ATOM 1319 N N . VAL A 1 168 ? -8.726 -18.940 -0.852 1.00 98.75 168 VAL A N 1
ATOM 1320 C CA . VAL A 1 168 ? -9.209 -17.896 0.066 1.00 98.75 168 VAL A CA 1
ATOM 1321 C C . VAL A 1 168 ? -10.429 -17.194 -0.527 1.00 98.75 168 VAL A C 1
ATOM 1323 O O . VAL A 1 168 ? -10.623 -17.203 -1.742 1.00 98.75 168 VAL A O 1
ATOM 1326 N N . ASN A 1 169 ? -11.239 -16.557 0.309 1.00 98.56 169 ASN A N 1
ATOM 1327 C CA . ASN A 1 169 ? -12.424 -15.776 -0.058 1.00 98.56 169 ASN A CA 1
ATOM 1328 C C . ASN A 1 169 ? -12.249 -14.267 0.178 1.00 98.56 169 ASN A C 1
ATOM 1330 O O . ASN A 1 169 ? -12.996 -13.492 -0.411 1.00 98.56 169 ASN A O 1
ATOM 1334 N N . CYS A 1 170 ? -11.269 -13.849 0.984 1.00 98.62 170 CYS A N 1
ATOM 1335 C CA . CYS A 1 170 ? -10.943 -12.439 1.208 1.00 98.62 170 CYS A CA 1
ATOM 1336 C C . CYS A 1 170 ? -10.595 -11.705 -0.099 1.00 98.62 170 CYS A C 1
ATOM 1338 O O . CYS A 1 170 ? -10.282 -12.326 -1.124 1.00 98.62 170 CYS A O 1
ATOM 1340 N N . GLU A 1 171 ? -10.620 -10.375 -0.067 1.00 98.81 171 GLU A N 1
ATOM 1341 C CA . GLU A 1 171 ? -10.224 -9.561 -1.215 1.00 98.81 171 GLU A CA 1
ATOM 1342 C C . GLU A 1 171 ? -8.735 -9.800 -1.542 1.00 98.81 171 GLU A C 1
ATOM 1344 O O . GLU A 1 171 ? -7.893 -9.890 -0.645 1.00 98.81 171 GLU A O 1
ATOM 1349 N N . LEU A 1 172 ? -8.387 -9.923 -2.824 1.00 98.88 172 LEU A N 1
ATOM 1350 C CA . LEU A 1 172 ? -7.000 -10.020 -3.280 1.00 98.88 172 LEU A CA 1
ATOM 1351 C C . LEU A 1 172 ? -6.584 -8.750 -4.011 1.00 98.88 172 LEU A C 1
ATOM 1353 O O . LEU A 1 172 ? -7.277 -8.263 -4.904 1.00 98.88 172 LEU A O 1
ATOM 1357 N N . THR A 1 17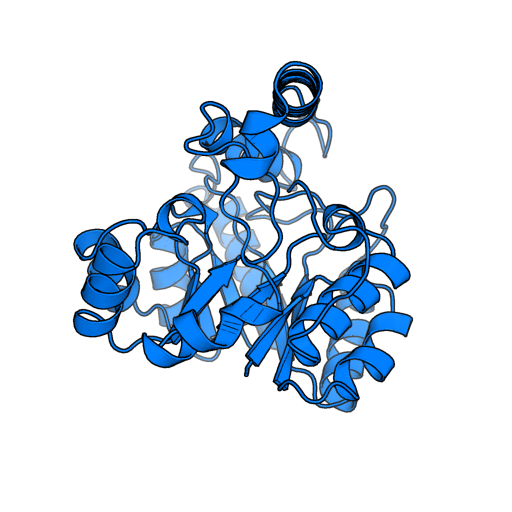3 ? -5.414 -8.230 -3.642 1.00 98.81 173 THR A N 1
ATOM 1358 C CA . THR A 1 173 ? -4.833 -7.014 -4.215 1.00 98.81 173 THR A CA 1
ATOM 1359 C C . THR A 1 173 ? -3.468 -7.276 -4.832 1.00 98.81 173 THR A C 1
ATOM 1361 O O . THR A 1 173 ? -2.646 -7.998 -4.267 1.00 98.81 173 THR A O 1
ATOM 1364 N N . VAL A 1 174 ? -3.196 -6.641 -5.973 1.00 98.38 174 VAL A N 1
ATOM 1365 C CA . VAL A 1 174 ? -1.893 -6.680 -6.657 1.00 98.38 174 VAL A CA 1
ATOM 1366 C C . VAL A 1 174 ? -1.283 -5.279 -6.723 1.00 98.38 174 VAL A C 1
ATOM 1368 O O . VAL A 1 174 ? -1.968 -4.318 -7.069 1.00 98.38 174 VAL A O 1
ATOM 1371 N N . LEU A 1 175 ? 0.013 -5.156 -6.408 1.00 97.88 175 LEU A N 1
ATOM 1372 C CA . LEU A 1 175 ? 0.778 -3.911 -6.550 1.00 97.88 175 LEU A CA 1
ATOM 1373 C C . LEU A 1 175 ? 1.287 -3.751 -7.990 1.00 97.88 175 LEU A C 1
ATOM 1375 O O . LEU A 1 175 ? 2.089 -4.554 -8.451 1.00 97.88 175 LEU A O 1
ATOM 1379 N N . LEU A 1 176 ? 0.854 -2.706 -8.686 1.00 97.50 176 LEU A N 1
ATOM 1380 C CA . LEU A 1 176 ? 0.942 -2.597 -10.142 1.00 97.50 176 LEU A CA 1
ATOM 1381 C C . LEU A 1 176 ? 2.264 -2.059 -10.681 1.00 97.50 176 LEU A C 1
ATOM 1383 O O . LEU A 1 176 ? 2.828 -2.624 -11.609 1.00 97.50 176 LEU A O 1
ATOM 1387 N N . ASN A 1 177 ? 2.744 -0.938 -10.155 1.00 95.88 177 ASN A N 1
ATOM 1388 C CA . ASN A 1 177 ? 3.695 -0.078 -10.863 1.00 95.88 177 ASN A CA 1
ATOM 1389 C C . ASN A 1 177 ? 5.040 0.066 -10.148 1.00 95.88 177 ASN A C 1
ATOM 1391 O O . ASN A 1 177 ? 5.698 1.097 -10.260 1.00 95.88 177 ASN A O 1
ATOM 1395 N N . ASN A 1 178 ? 5.453 -0.955 -9.401 1.00 91.81 178 ASN A N 1
ATOM 1396 C CA . ASN A 1 178 ? 6.699 -0.901 -8.651 1.00 91.81 178 ASN A CA 1
ATOM 1397 C C . ASN A 1 178 ? 7.899 -1.486 -9.432 1.00 91.81 178 ASN A C 1
ATOM 1399 O O . ASN A 1 178 ? 7.803 -2.526 -10.085 1.00 91.81 178 ASN A O 1
ATOM 1403 N N . LEU A 1 179 ? 9.043 -0.805 -9.331 1.00 93.12 179 LEU A N 1
ATOM 1404 C CA . LEU A 1 179 ? 10.313 -1.066 -10.017 1.00 93.12 179 LEU A CA 1
ATOM 1405 C C . LEU A 1 179 ? 11.366 -1.740 -9.125 1.00 93.12 179 LEU A C 1
ATOM 1407 O O . LEU A 1 179 ? 12.557 -1.722 -9.450 1.00 93.12 179 LEU A O 1
ATOM 1411 N N . CYS A 1 180 ? 10.968 -2.336 -7.999 1.00 93.94 180 CYS A N 1
ATOM 1412 C CA . CYS A 1 180 ? 11.871 -3.187 -7.226 1.00 93.94 180 CYS A CA 1
ATOM 1413 C C . CYS A 1 180 ? 12.414 -4.337 -8.085 1.00 93.94 180 CYS A C 1
ATOM 1415 O O . CYS A 1 180 ? 11.697 -4.908 -8.912 1.00 93.94 180 CYS A O 1
ATOM 1417 N N . LEU A 1 181 ? 13.685 -4.688 -7.860 1.00 96.00 181 LEU A N 1
ATOM 1418 C CA . LEU A 1 181 ? 14.315 -5.832 -8.517 1.00 96.00 181 LEU A CA 1
ATOM 1419 C C . LEU A 1 181 ? 13.486 -7.098 -8.270 1.00 96.00 181 LEU A C 1
ATOM 1421 O O . LEU A 1 181 ? 12.915 -7.283 -7.196 1.00 96.00 181 LEU A O 1
ATOM 1425 N N . TYR A 1 182 ? 13.437 -7.991 -9.253 1.00 96.00 182 TYR A N 1
ATOM 1426 C CA . TYR A 1 182 ? 12.806 -9.290 -9.043 1.00 96.00 182 TYR A CA 1
ATOM 1427 C C . TYR A 1 182 ? 13.628 -10.129 -8.065 1.00 96.00 182 TYR A C 1
ATOM 1429 O O . TYR A 1 182 ? 14.827 -10.292 -8.284 1.00 96.00 182 TYR A O 1
ATOM 1437 N N . GLN A 1 183 ? 12.975 -10.680 -7.035 1.00 95.31 183 GLN A N 1
ATOM 1438 C CA . GLN A 1 183 ? 13.630 -11.395 -5.934 1.00 95.31 183 GLN A CA 1
ATOM 1439 C C . GLN A 1 183 ? 14.737 -10.532 -5.313 1.00 95.31 183 GLN A C 1
ATOM 1441 O O . GLN A 1 183 ? 15.885 -10.957 -5.181 1.00 95.31 183 GLN A O 1
ATOM 1446 N N . CYS A 1 184 ? 14.403 -9.269 -5.024 1.00 95.50 184 CYS A N 1
ATOM 1447 C CA . CYS A 1 184 ? 15.364 -8.277 -4.569 1.00 95.50 184 CYS A CA 1
ATOM 1448 C C . CYS A 1 184 ? 16.034 -8.733 -3.259 1.00 95.50 184 CYS A C 1
ATOM 1450 O O . CYS A 1 184 ? 15.350 -8.889 -2.248 1.00 95.50 184 CYS A O 1
ATOM 1452 N N . PRO A 1 185 ? 17.372 -8.873 -3.215 1.00 94.69 185 PRO A N 1
ATOM 1453 C CA . PRO A 1 185 ? 18.067 -9.301 -2.000 1.00 94.69 185 PRO A CA 1
ATOM 1454 C C . PRO A 1 185 ? 18.009 -8.250 -0.881 1.00 94.69 185 PRO A C 1
ATOM 1456 O O . PRO A 1 185 ? 18.296 -8.560 0.271 1.00 94.69 185 PRO A O 1
ATOM 1459 N N . TYR A 1 186 ? 17.649 -7.010 -1.218 1.00 95.25 186 TYR A N 1
ATOM 1460 C CA . TYR A 1 186 ? 17.554 -5.895 -0.280 1.00 95.25 186 TYR A CA 1
ATOM 1461 C C . TYR A 1 186 ? 16.154 -5.732 0.321 1.00 95.25 186 TYR A C 1
ATOM 1463 O O . TYR A 1 186 ? 16.011 -4.966 1.262 1.00 95.25 186 TYR A O 1
ATOM 1471 N N . GLU A 1 187 ? 15.132 -6.419 -0.204 1.00 94.62 187 GLU A N 1
ATOM 1472 C CA . GLU A 1 187 ? 13.714 -6.137 0.078 1.00 94.62 187 GLU A CA 1
ATOM 1473 C C . GLU A 1 187 ? 13.388 -6.135 1.577 1.00 94.62 187 GLU A C 1
ATOM 1475 O O . GLU A 1 187 ? 12.889 -5.142 2.104 1.00 94.62 187 GLU A O 1
ATOM 1480 N N . TYR A 1 188 ? 13.758 -7.209 2.278 1.00 95.50 188 TYR A N 1
ATOM 1481 C CA . TYR A 1 188 ? 13.540 -7.338 3.720 1.00 95.50 188 TYR A CA 1
ATOM 1482 C C . TYR A 1 188 ? 14.225 -6.218 4.506 1.00 95.50 188 TYR A C 1
ATOM 1484 O O . TYR A 1 188 ? 13.593 -5.551 5.320 1.00 95.50 188 TYR A O 1
ATOM 1492 N N . TYR A 1 189 ? 15.511 -5.986 4.231 1.00 96.00 189 TYR A N 1
ATOM 1493 C CA . TYR A 1 189 ? 16.299 -4.970 4.924 1.00 96.00 189 TYR A CA 1
ATOM 1494 C C . TYR A 1 189 ? 15.799 -3.549 4.631 1.00 96.00 189 TYR A C 1
ATOM 1496 O O . TYR A 1 189 ? 15.807 -2.697 5.517 1.00 96.00 189 TYR A O 1
ATOM 1504 N N . HIS A 1 190 ? 15.333 -3.291 3.408 1.00 95.44 190 HIS A N 1
ATOM 1505 C CA . HIS A 1 190 ? 14.810 -1.994 2.993 1.00 95.44 190 HIS A CA 1
ATOM 1506 C C . HIS A 1 190 ? 13.532 -1.648 3.751 1.00 95.44 190 HIS A C 1
ATOM 1508 O O . HIS A 1 190 ? 13.466 -0.599 4.392 1.00 95.44 190 HIS A O 1
ATOM 1514 N N . HIS A 1 191 ? 12.549 -2.551 3.739 1.00 95.94 191 HIS A N 1
ATOM 1515 C CA . HIS A 1 191 ? 11.288 -2.347 4.448 1.00 95.94 191 HIS A CA 1
ATOM 1516 C C . HIS A 1 191 ? 11.484 -2.244 5.962 1.00 95.94 191 HIS A C 1
ATOM 1518 O O . HIS A 1 191 ? 10.815 -1.431 6.599 1.00 95.94 191 HIS A O 1
ATOM 1524 N N . ASP A 1 192 ? 12.403 -3.026 6.530 1.00 95.38 192 ASP A N 1
ATOM 1525 C CA . ASP A 1 192 ? 12.739 -2.976 7.955 1.00 95.38 192 ASP A CA 1
ATOM 1526 C C . ASP A 1 192 ? 13.396 -1.644 8.338 1.00 95.38 192 ASP A C 1
ATOM 1528 O O . ASP A 1 192 ? 12.947 -0.972 9.265 1.00 95.38 192 ASP A O 1
ATOM 1532 N N . SER A 1 193 ? 14.371 -1.188 7.547 1.00 94.69 193 SER A N 1
ATOM 1533 C CA . SER A 1 193 ? 15.042 0.101 7.760 1.00 94.69 193 SER A CA 1
ATOM 1534 C C . SER A 1 193 ? 14.064 1.276 7.678 1.00 94.69 193 SER A C 1
ATOM 1536 O O . SER A 1 193 ? 14.089 2.157 8.535 1.00 94.69 193 SER A O 1
ATOM 1538 N N . LEU A 1 194 ? 13.169 1.283 6.681 1.00 94.50 194 LEU A N 1
ATOM 1539 C CA . LEU A 1 194 ? 12.135 2.317 6.536 1.00 94.50 194 LEU A CA 1
ATOM 1540 C C . LEU A 1 194 ? 11.095 2.259 7.662 1.00 94.50 194 LEU A C 1
ATOM 1542 O O . LEU A 1 194 ? 10.683 3.298 8.185 1.00 94.50 194 LEU A O 1
ATOM 1546 N N . GLY A 1 195 ? 10.690 1.048 8.054 1.00 95.38 195 GLY A N 1
ATOM 1547 C CA . GLY A 1 195 ? 9.774 0.822 9.167 1.00 95.38 195 GLY A CA 1
ATOM 1548 C C . GLY A 1 195 ? 10.333 1.393 10.465 1.00 95.38 195 GLY A C 1
ATOM 1549 O O . GLY A 1 195 ? 9.677 2.206 11.107 1.00 95.38 195 GLY A O 1
ATOM 1550 N N . HIS A 1 196 ? 11.580 1.055 10.791 1.00 94.94 196 HIS A N 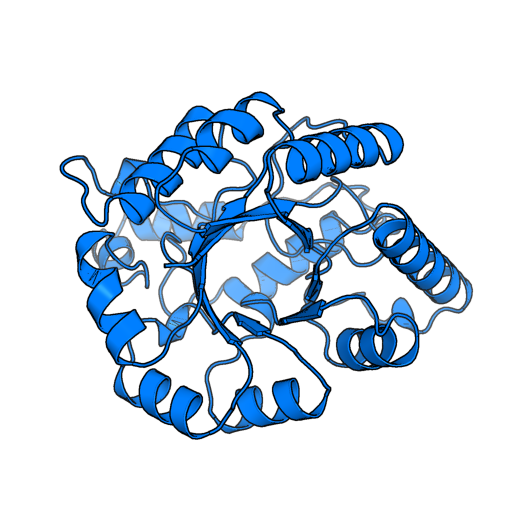1
ATOM 1551 C CA . HIS A 1 196 ? 12.252 1.569 11.977 1.00 94.94 196 HIS A CA 1
ATOM 1552 C C . HIS A 1 196 ? 12.512 3.072 11.916 1.00 94.94 196 HIS A C 1
ATOM 1554 O O . HIS A 1 196 ? 12.318 3.747 12.922 1.00 94.94 196 HIS A O 1
ATOM 1560 N N . ALA A 1 197 ? 12.908 3.625 10.767 1.00 93.31 197 ALA A N 1
ATOM 1561 C CA . ALA A 1 197 ? 13.125 5.065 10.639 1.00 93.31 197 ALA A CA 1
ATOM 1562 C C . ALA A 1 197 ? 11.841 5.878 10.879 1.00 93.31 197 ALA A C 1
ATOM 1564 O O . ALA A 1 197 ? 11.905 6.974 11.421 1.00 93.31 197 ALA A O 1
ATOM 1565 N N . SER A 1 198 ? 10.674 5.337 10.523 1.00 93.44 198 SER A N 1
ATOM 1566 C CA . SER A 1 198 ? 9.374 6.006 10.695 1.00 93.44 198 SER A CA 1
ATOM 1567 C C . SER A 1 198 ? 8.693 5.739 12.046 1.00 93.44 198 SER A C 1
ATOM 1569 O O . SER A 1 198 ? 7.579 6.218 12.277 1.00 93.44 198 SER A O 1
ATOM 1571 N N . GLN A 1 199 ? 9.350 5.010 12.953 1.00 94.00 199 GLN A N 1
ATOM 1572 C CA . GLN A 1 199 ? 8.877 4.814 14.323 1.00 94.00 199 GLN A CA 1
ATOM 1573 C C . GLN A 1 199 ? 9.250 6.008 15.203 1.00 94.00 199 GLN A C 1
ATOM 1575 O O . GLN A 1 199 ? 10.411 6.408 15.274 1.00 94.00 199 GLN A O 1
ATOM 1580 N N . SER A 1 200 ? 8.269 6.557 15.913 1.00 90.94 200 SER A N 1
ATOM 1581 C CA . SER A 1 200 ? 8.424 7.717 16.808 1.00 90.94 200 SER A CA 1
ATOM 1582 C C . SER A 1 200 ? 9.435 7.503 17.940 1.00 90.94 200 SER A C 1
ATOM 1584 O O . SER A 1 200 ? 10.0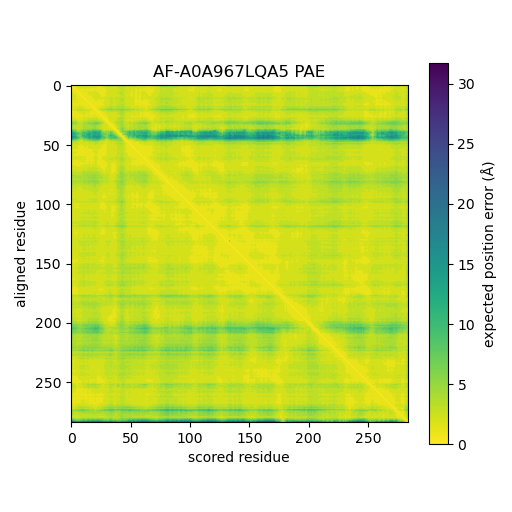64 8.457 18.388 1.00 90.94 200 SER A O 1
ATOM 1586 N N . TYR A 1 201 ? 9.613 6.262 18.395 1.00 89.88 201 TYR A N 1
ATOM 1587 C CA . TYR A 1 201 ? 10.571 5.903 19.444 1.00 89.88 201 TYR A CA 1
ATOM 1588 C C . TYR A 1 201 ? 11.979 5.598 18.910 1.00 89.88 201 TYR A C 1
ATOM 1590 O O . TYR A 1 201 ? 12.866 5.235 19.685 1.00 89.88 201 TYR A O 1
ATOM 1598 N N . ASN A 1 202 ? 12.210 5.697 17.596 1.00 90.81 202 ASN A N 1
ATOM 1599 C CA . ASN A 1 202 ? 13.516 5.407 17.023 1.00 90.81 202 ASN A CA 1
ATOM 1600 C C . ASN A 1 202 ? 14.560 6.456 17.467 1.00 90.81 202 ASN A C 1
ATOM 1602 O O . ASN A 1 202 ? 14.350 7.652 17.252 1.00 90.81 202 ASN A O 1
ATOM 1606 N N . PRO A 1 203 ? 15.728 6.046 18.002 1.00 89.81 203 PRO A N 1
ATOM 1607 C CA . PRO A 1 203 ? 16.771 6.975 18.450 1.00 89.81 203 PRO A CA 1
ATOM 1608 C C . PRO A 1 203 ? 17.333 7.913 17.371 1.00 89.81 203 PRO A C 1
ATOM 1610 O O . PRO A 1 203 ? 17.891 8.956 17.706 1.00 89.81 203 PRO A O 1
ATOM 1613 N N . LEU A 1 204 ? 17.223 7.549 16.090 1.00 89.94 204 LEU A N 1
ATOM 1614 C CA . LEU A 1 204 ? 17.679 8.353 14.951 1.00 89.94 204 LEU A CA 1
ATOM 1615 C C . LEU A 1 204 ? 16.609 9.325 14.432 1.00 89.94 204 LEU A C 1
ATOM 1617 O O . LEU A 1 204 ? 16.887 10.082 13.505 1.00 89.94 204 LEU A O 1
ATOM 1621 N N . ASN A 1 205 ? 15.412 9.327 15.031 1.00 84.31 205 ASN A N 1
ATOM 1622 C CA . ASN A 1 205 ? 14.355 10.317 14.819 1.00 84.31 205 ASN A CA 1
ATOM 1623 C C . ASN A 1 205 ? 14.059 10.610 13.333 1.00 84.31 205 ASN A C 1
ATOM 1625 O O . ASN A 1 205 ? 14.121 11.757 12.888 1.00 84.31 205 ASN A O 1
ATOM 1629 N N . GLY A 1 206 ? 13.795 9.565 12.544 1.00 84.50 206 GLY A N 1
ATOM 1630 C CA . GLY A 1 206 ? 13.504 9.705 11.114 1.00 84.50 206 GLY A CA 1
ATOM 1631 C C . GLY A 1 206 ? 14.700 9.556 10.177 1.00 84.50 206 GLY A C 1
ATOM 1632 O O . GLY A 1 206 ? 14.491 9.379 8.979 1.00 84.50 206 GLY A O 1
ATOM 1633 N N . TYR A 1 207 ? 15.941 9.614 10.670 1.00 86.25 207 TYR A N 1
ATOM 1634 C CA . TYR A 1 207 ? 17.117 9.534 9.802 1.00 86.25 207 TYR A CA 1
ATOM 1635 C C . TYR A 1 207 ? 17.436 8.098 9.368 1.00 86.25 207 TYR A C 1
ATOM 1637 O O . TYR A 1 207 ? 17.511 7.179 10.185 1.00 86.25 207 TYR A O 1
ATOM 1645 N N . TYR A 1 208 ? 17.694 7.929 8.072 1.00 88.75 208 TYR A N 1
ATOM 1646 C CA . TYR A 1 208 ? 18.207 6.704 7.471 1.00 88.75 208 TYR A CA 1
ATOM 1647 C C . TYR A 1 208 ? 18.958 7.025 6.178 1.00 88.75 208 TYR A C 1
ATOM 1649 O O . TYR A 1 208 ? 18.626 7.973 5.467 1.00 88.75 208 TYR A O 1
ATOM 1657 N N . GLU A 1 209 ? 19.938 6.190 5.849 1.00 89.50 209 GLU A N 1
ATOM 1658 C CA . GLU A 1 209 ? 20.578 6.181 4.535 1.00 89.50 209 GLU A CA 1
ATOM 1659 C C . GLU A 1 209 ? 20.011 5.032 3.717 1.00 89.50 209 GLU A C 1
ATOM 1661 O O . GLU A 1 209 ? 20.094 3.865 4.109 1.00 89.50 209 GLU A O 1
ATOM 1666 N N . ASP A 1 210 ? 19.447 5.339 2.555 1.00 90.69 210 ASP A N 1
ATOM 1667 C CA . ASP A 1 210 ? 18.818 4.314 1.729 1.00 90.69 210 ASP A CA 1
ATOM 1668 C C . ASP A 1 210 ? 19.795 3.690 0.750 1.00 90.69 210 ASP A C 1
ATOM 1670 O O . ASP A 1 210 ? 19.750 3.858 -0.474 1.00 90.69 210 ASP A O 1
ATO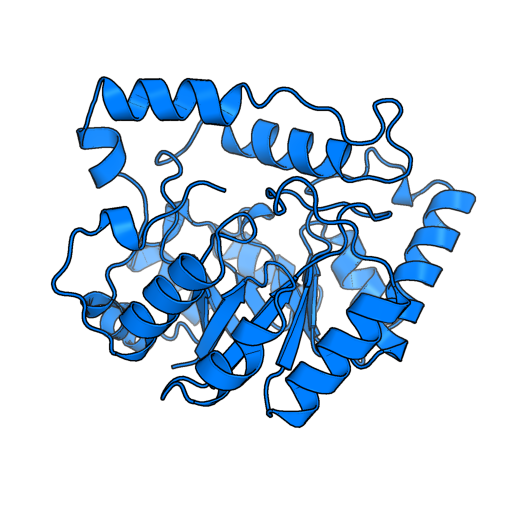M 1674 N N . TYR A 1 211 ? 20.687 2.916 1.351 1.00 93.62 211 TYR A N 1
ATOM 1675 C CA . TYR A 1 211 ? 21.607 2.038 0.656 1.00 93.62 211 TYR A CA 1
ATOM 1676 C C . TYR A 1 211 ? 20.898 1.160 -0.392 1.00 93.62 211 TYR A C 1
ATOM 1678 O O . TYR A 1 211 ? 21.441 0.928 -1.474 1.00 93.62 211 TYR A O 1
ATOM 1686 N N . CYS A 1 212 ? 19.676 0.701 -0.101 1.00 94.06 212 CYS A N 1
ATOM 1687 C CA . CYS A 1 212 ? 18.919 -0.209 -0.957 1.00 94.06 212 CYS A CA 1
ATOM 1688 C C . CYS A 1 212 ? 18.512 0.463 -2.272 1.00 94.06 212 CYS A C 1
ATOM 1690 O O . CYS A 1 212 ? 18.758 -0.086 -3.351 1.00 94.06 212 CYS A O 1
ATOM 1692 N N . VAL A 1 213 ? 17.947 1.673 -2.204 1.00 92.19 213 VAL A N 1
ATOM 1693 C CA . VAL A 1 213 ? 17.577 2.460 -3.390 1.00 92.19 213 VAL A CA 1
ATOM 1694 C C . VAL A 1 213 ? 18.810 2.832 -4.202 1.00 92.19 213 VAL A C 1
ATOM 1696 O O . VAL A 1 213 ? 18.791 2.671 -5.426 1.00 92.19 213 VAL A O 1
ATOM 1699 N N . LEU A 1 214 ? 19.896 3.258 -3.550 1.00 92.94 214 LEU A N 1
ATOM 1700 C CA . LEU A 1 214 ? 21.154 3.563 -4.237 1.00 92.94 214 LEU A CA 1
ATOM 1701 C C . LEU A 1 214 ? 21.664 2.342 -5.010 1.00 92.94 214 LEU A C 1
ATOM 1703 O O . LEU A 1 214 ? 21.954 2.430 -6.206 1.00 92.94 214 LEU A O 1
ATOM 1707 N N . ARG A 1 215 ? 21.722 1.181 -4.352 1.00 94.69 215 ARG A N 1
ATOM 1708 C CA . ARG A 1 215 ? 22.285 -0.027 -4.946 1.00 94.69 215 ARG A CA 1
ATOM 1709 C C . ARG A 1 215 ? 21.409 -0.597 -6.058 1.00 94.69 215 ARG A C 1
ATOM 1711 O O . ARG A 1 215 ? 21.920 -0.855 -7.145 1.00 94.69 215 ARG A O 1
ATOM 1718 N N . CYS A 1 216 ? 20.100 -0.717 -5.837 1.00 94.12 216 CYS A N 1
ATOM 1719 C CA . CYS A 1 216 ? 19.203 -1.251 -6.863 1.00 94.12 216 CYS A CA 1
ATOM 1720 C C . CYS A 1 216 ? 19.084 -0.324 -8.082 1.00 94.12 216 CYS A C 1
ATOM 1722 O O . CYS A 1 216 ? 18.894 -0.797 -9.202 1.00 94.12 216 CYS A O 1
ATOM 1724 N N . THR A 1 217 ? 19.222 0.993 -7.892 1.00 92.75 217 THR A N 1
ATOM 1725 C CA . THR A 1 217 ? 19.243 1.949 -9.006 1.00 92.75 217 THR A CA 1
ATOM 1726 C C . THR A 1 217 ? 20.476 1.741 -9.869 1.00 92.75 217 THR A C 1
ATOM 1728 O O . THR A 1 217 ? 20.346 1.661 -11.088 1.00 92.75 217 THR A O 1
ATOM 1731 N N . LEU A 1 218 ? 21.647 1.570 -9.254 1.00 93.94 218 LEU A N 1
ATOM 1732 C CA . LEU A 1 218 ? 22.868 1.232 -9.978 1.00 93.94 218 LEU A CA 1
ATOM 1733 C C . LEU A 1 218 ? 22.735 -0.094 -10.746 1.00 93.94 218 LEU A C 1
ATOM 1735 O O . LEU A 1 218 ? 23.084 -0.146 -11.923 1.00 93.94 218 LEU A O 1
ATOM 1739 N N . ASP A 1 219 ? 22.160 -1.133 -10.131 1.00 93.94 219 ASP A N 1
ATOM 1740 C CA . ASP A 1 219 ? 21.945 -2.423 -10.801 1.00 93.94 219 ASP A CA 1
ATOM 1741 C C . ASP A 1 219 ? 21.021 -2.289 -12.029 1.00 93.94 219 ASP A C 1
ATOM 1743 O O . ASP A 1 219 ? 21.308 -2.863 -13.080 1.00 93.94 219 ASP A O 1
ATOM 1747 N N . ARG A 1 220 ? 19.947 -1.486 -11.942 1.00 92.50 220 ARG A N 1
ATOM 1748 C CA . ARG A 1 220 ? 19.056 -1.202 -13.087 1.00 92.50 220 ARG A CA 1
ATOM 1749 C C . ARG A 1 220 ? 19.729 -0.381 -14.188 1.00 92.50 220 ARG A C 1
ATOM 1751 O O . ARG A 1 220 ? 19.407 -0.576 -15.356 1.00 92.50 220 ARG A O 1
ATOM 1758 N N . LEU A 1 221 ? 20.628 0.537 -13.830 1.00 91.75 221 LEU A N 1
ATOM 1759 C CA . LEU A 1 221 ? 21.371 1.353 -14.795 1.00 91.75 221 LEU A CA 1
ATOM 1760 C C . LEU A 1 221 ? 22.440 0.544 -15.537 1.00 91.75 221 LEU A C 1
ATOM 1762 O O . LEU A 1 221 ? 22.663 0.777 -16.723 1.00 91.75 221 LEU A O 1
ATOM 1766 N N . TRP A 1 222 ? 23.091 -0.406 -14.862 1.00 95.06 222 TRP A N 1
ATOM 1767 C CA . TRP A 1 222 ? 24.091 -1.276 -15.486 1.00 95.06 222 TRP A CA 1
ATOM 1768 C C . TRP A 1 222 ? 23.484 -2.406 -16.317 1.00 95.06 222 TRP A C 1
ATOM 1770 O O . TRP A 1 222 ? 24.072 -2.801 -17.322 1.00 95.06 222 TRP A O 1
ATOM 1780 N N . ASP A 1 223 ? 22.324 -2.925 -15.916 1.00 95.38 223 ASP A N 1
ATOM 1781 C CA . ASP A 1 223 ? 21.635 -4.011 -16.606 1.00 95.38 223 ASP A CA 1
ATOM 1782 C C . ASP A 1 223 ? 20.150 -3.676 -16.782 1.00 95.38 223 ASP A C 1
ATOM 1784 O O . ASP A 1 223 ? 19.316 -3.901 -15.903 1.00 95.38 223 ASP A O 1
ATOM 1788 N N . ILE A 1 224 ? 19.793 -3.191 -17.973 1.00 90.31 224 ILE A N 1
ATOM 1789 C CA . ILE A 1 224 ? 18.410 -2.821 -18.295 1.00 90.31 224 ILE A CA 1
ATOM 1790 C C . ILE A 1 224 ? 17.439 -4.008 -18.225 1.00 90.31 224 ILE A C 1
ATOM 1792 O O . ILE A 1 224 ? 16.236 -3.816 -18.024 1.00 90.31 224 ILE A O 1
ATOM 1796 N N . SER A 1 225 ? 17.936 -5.252 -18.313 1.00 94.94 225 SER A N 1
ATOM 1797 C CA . SER A 1 225 ? 17.086 -6.430 -18.129 1.00 94.94 225 SER A CA 1
ATOM 1798 C C . SER A 1 225 ? 16.474 -6.463 -16.728 1.00 94.94 225 SER A C 1
ATOM 1800 O O . SER A 1 225 ? 15.391 -7.023 -16.556 1.00 94.94 225 SER A O 1
ATOM 1802 N N . GLN A 1 226 ? 17.109 -5.834 -15.728 1.00 95.31 226 GLN A N 1
ATOM 1803 C CA . GLN A 1 226 ? 16.556 -5.717 -14.379 1.00 95.31 226 GLN A CA 1
ATOM 1804 C C . GLN A 1 226 ? 15.210 -4.995 -14.382 1.00 95.31 226 GLN A C 1
ATOM 1806 O O . GLN A 1 226 ? 14.276 -5.473 -13.744 1.00 95.31 226 GLN A O 1
ATOM 1811 N N . ALA A 1 227 ? 15.066 -3.916 -15.157 1.00 92.31 227 ALA A N 1
ATOM 1812 C CA . ALA A 1 227 ? 13.805 -3.185 -15.269 1.00 92.31 227 ALA A CA 1
ATOM 1813 C C . ALA A 1 227 ? 12.697 -4.022 -15.934 1.00 92.31 227 ALA A C 1
ATOM 1815 O O . ALA A 1 227 ? 11.542 -3.971 -15.517 1.00 92.31 227 ALA A O 1
ATOM 1816 N N . ILE A 1 228 ? 13.048 -4.854 -16.920 1.00 92.38 228 ILE A N 1
ATOM 1817 C CA . ILE A 1 228 ? 12.105 -5.762 -17.600 1.00 92.38 228 ILE A CA 1
ATOM 1818 C C . ILE A 1 228 ? 11.668 -6.908 -16.669 1.00 92.38 228 ILE A C 1
ATOM 1820 O O . ILE A 1 228 ? 10.501 -7.319 -16.676 1.00 92.38 228 ILE A O 1
ATOM 1824 N N . LYS A 1 229 ? 12.605 -7.420 -15.856 1.00 94.88 229 LYS A N 1
ATOM 1825 C CA . LYS A 1 229 ? 12.377 -8.491 -14.871 1.00 94.88 229 LYS A CA 1
ATOM 1826 C C . LYS A 1 229 ? 11.511 -8.045 -13.693 1.00 94.88 229 LYS A C 1
ATOM 1828 O O . LYS A 1 229 ? 10.863 -8.907 -13.095 1.00 94.88 229 LYS A O 1
ATOM 1833 N N . CYS A 1 230 ? 11.492 -6.747 -13.368 1.00 95.19 230 CYS A N 1
ATOM 1834 C CA . CYS A 1 230 ? 10.599 -6.177 -12.356 1.00 95.19 230 CYS A CA 1
ATOM 1835 C C . CYS A 1 230 ? 9.153 -6.627 -12.598 1.00 95.19 230 CYS A C 1
ATOM 1837 O O . CYS A 1 230 ? 8.722 -6.854 -13.731 1.00 95.19 230 CYS A O 1
ATOM 1839 N N . ARG A 1 231 ? 8.388 -6.766 -11.518 1.00 96.12 231 ARG A N 1
ATOM 1840 C CA . ARG A 1 231 ? 7.071 -7.414 -11.544 1.00 96.12 231 ARG A CA 1
ATOM 1841 C C . ARG A 1 231 ? 5.911 -6.431 -11.664 1.00 96.12 231 ARG A C 1
ATOM 1843 O O . ARG A 1 231 ? 4.809 -6.711 -11.199 1.00 96.12 231 ARG A O 1
ATOM 1850 N N . TRP A 1 232 ? 6.155 -5.310 -12.338 1.00 96.38 232 TRP A N 1
ATOM 1851 C CA . TRP A 1 232 ? 5.101 -4.379 -12.715 1.00 96.38 232 TRP A CA 1
ATOM 1852 C C . TRP A 1 232 ? 4.095 -5.024 -13.681 1.00 96.38 232 TRP A C 1
ATOM 1854 O O . TRP A 1 232 ? 4.400 -6.003 -14.376 1.00 96.38 232 TRP A O 1
ATOM 1864 N N . VAL A 1 233 ? 2.900 -4.452 -13.737 1.00 97.25 233 VAL A N 1
ATOM 1865 C CA . VAL A 1 233 ? 1.767 -4.858 -14.572 1.00 97.25 233 VAL A CA 1
ATOM 1866 C C . VAL A 1 233 ? 1.417 -3.685 -15.479 1.00 97.25 233 VAL A C 1
ATOM 1868 O O . VAL A 1 233 ? 1.352 -2.562 -14.997 1.00 97.25 233 VAL A O 1
ATOM 1871 N N . ARG A 1 234 ? 1.215 -3.901 -16.783 1.00 96.81 234 ARG A N 1
ATOM 1872 C CA . ARG A 1 234 ? 0.811 -2.795 -17.667 1.00 96.81 234 ARG A CA 1
ATOM 1873 C C . ARG A 1 234 ? -0.661 -2.451 -17.452 1.00 96.81 234 ARG A C 1
ATOM 1875 O O . ARG A 1 234 ? -1.441 -3.362 -17.165 1.00 96.81 234 ARG A O 1
ATOM 1882 N N . PRO A 1 235 ? -1.072 -1.193 -17.673 1.00 97.69 235 PRO A N 1
ATOM 1883 C CA . PRO A 1 235 ? -2.485 -0.825 -17.676 1.00 97.69 235 PRO A CA 1
ATOM 1884 C C . PRO A 1 235 ? -3.359 -1.706 -18.579 1.00 97.69 235 PRO A C 1
ATOM 1886 O O . PRO A 1 235 ? -4.467 -2.075 -18.195 1.00 97.69 235 PRO A O 1
ATOM 1889 N N . GLU A 1 236 ? -2.848 -2.103 -19.745 1.00 97.88 236 GLU A N 1
ATOM 1890 C CA . GLU A 1 236 ? -3.563 -2.947 -20.707 1.00 97.88 236 GLU A CA 1
ATOM 1891 C C . GLU A 1 236 ? -3.800 -4.370 -20.188 1.00 97.88 236 GLU A C 1
ATOM 1893 O O . GLU A 1 236 ? -4.781 -5.008 -20.565 1.00 97.88 236 GLU A O 1
ATOM 1898 N N . ASP A 1 237 ? -2.927 -4.876 -19.312 1.00 97.50 237 ASP A N 1
ATOM 1899 C CA . ASP A 1 237 ? -2.948 -6.271 -18.858 1.00 97.50 237 ASP A CA 1
ATOM 1900 C C . ASP A 1 237 ? -3.859 -6.491 -17.638 1.00 97.50 237 ASP A C 1
ATOM 1902 O O . ASP A 1 237 ? -4.032 -7.630 -17.212 1.00 97.50 237 ASP A O 1
ATOM 1906 N N . ILE A 1 238 ? -4.476 -5.440 -17.079 1.00 97.75 238 ILE A N 1
ATOM 1907 C CA . ILE A 1 238 ? -5.320 -5.526 -15.869 1.00 97.75 238 ILE A CA 1
ATOM 1908 C C . ILE A 1 238 ? -6.433 -6.575 -15.998 1.00 97.75 238 ILE A C 1
ATOM 1910 O O . ILE A 1 238 ? -6.703 -7.307 -15.046 1.00 97.75 238 ILE A O 1
ATOM 1914 N N . HIS A 1 239 ? -7.042 -6.690 -17.180 1.00 97.75 239 HIS A N 1
ATOM 1915 C CA . HIS A 1 239 ? -8.121 -7.649 -17.435 1.00 97.75 239 HIS A CA 1
ATOM 1916 C C . HIS A 1 239 ? -7.698 -9.104 -17.156 1.00 97.75 239 HIS A C 1
ATOM 1918 O O . HIS A 1 239 ? -8.485 -9.877 -16.625 1.00 97.75 239 HIS A O 1
ATOM 1924 N N . VAL A 1 240 ? -6.428 -9.457 -17.402 1.00 98.44 240 VAL A N 1
ATOM 1925 C CA . VAL A 1 240 ? -5.886 -10.802 -17.137 1.00 98.44 240 VAL A CA 1
ATOM 1926 C C . VAL A 1 240 ? -5.944 -11.151 -15.646 1.00 98.44 240 VAL A C 1
ATOM 1928 O O . VAL A 1 240 ? -6.118 -12.311 -15.278 1.00 98.44 240 VAL A O 1
ATOM 1931 N N . TYR A 1 241 ? -5.789 -10.153 -14.776 1.00 98.56 241 TYR A N 1
ATOM 1932 C CA . TYR A 1 241 ? -5.829 -10.322 -13.326 1.00 98.56 241 TYR A CA 1
ATOM 1933 C C . TYR A 1 241 ? -7.263 -10.357 -12.800 1.00 98.56 241 TYR A C 1
ATOM 1935 O O . TYR A 1 241 ? -7.567 -11.156 -11.915 1.00 98.56 241 TYR A O 1
ATOM 1943 N N . GLU A 1 242 ? -8.153 -9.541 -13.365 1.00 98.38 242 GLU A N 1
ATOM 1944 C CA . GLU A 1 242 ? -9.587 -9.601 -13.055 1.00 98.38 242 GLU A CA 1
ATOM 1945 C C . GLU A 1 242 ? -10.172 -10.971 -13.428 1.00 98.38 242 GLU A C 1
ATOM 1947 O O . GLU A 1 242 ? -10.880 -11.563 -12.618 1.00 98.38 242 GLU A O 1
ATOM 1952 N N . ASP A 1 243 ? -9.784 -11.540 -14.576 1.00 98.50 243 ASP A N 1
ATOM 1953 C CA . ASP A 1 243 ? -10.188 -12.889 -15.006 1.00 98.50 243 ASP A CA 1
ATOM 1954 C C . ASP A 1 243 ? -9.725 -13.996 -14.038 1.00 98.50 243 ASP A C 1
ATOM 1956 O O . ASP A 1 243 ? -10.312 -15.078 -13.980 1.00 98.50 243 ASP A O 1
ATOM 1960 N N . ILE A 1 244 ? -8.660 -13.746 -13.268 1.00 98.44 244 ILE A N 1
ATOM 1961 C CA . ILE A 1 244 ? -8.191 -14.649 -12.208 1.00 98.44 244 ILE A CA 1
ATOM 1962 C C . ILE A 1 244 ? -9.022 -14.493 -10.931 1.00 98.44 244 ILE A C 1
ATOM 1964 O O . ILE A 1 244 ? -9.046 -15.425 -10.134 1.00 98.44 244 ILE A O 1
ATOM 1968 N N . GLY A 1 245 ? -9.704 -13.364 -10.736 1.00 98.38 245 GLY A N 1
ATOM 1969 C CA . GLY A 1 245 ? -10.409 -13.009 -9.504 1.00 98.38 245 GLY A CA 1
ATOM 1970 C C . GLY A 1 245 ? -9.595 -12.115 -8.563 1.00 98.38 245 GLY A C 1
ATOM 1971 O O . GLY A 1 245 ? -9.770 -12.200 -7.349 1.00 98.38 245 GLY A O 1
ATOM 1972 N N . ILE A 1 246 ? -8.668 -11.309 -9.097 1.00 98.62 246 ILE A N 1
ATOM 1973 C CA . ILE A 1 246 ? -8.056 -10.203 -8.347 1.00 98.62 246 ILE A CA 1
ATOM 1974 C C . ILE A 1 246 ? -9.055 -9.047 -8.284 1.00 98.62 246 ILE A C 1
ATOM 1976 O O . ILE A 1 246 ? -9.564 -8.601 -9.310 1.00 98.62 246 ILE A O 1
ATOM 1980 N N . ASP A 1 247 ? -9.321 -8.567 -7.074 1.00 98.56 247 ASP A N 1
ATOM 1981 C CA . ASP A 1 247 ? -10.426 -7.653 -6.789 1.00 98.56 247 ASP A CA 1
ATOM 1982 C C . ASP A 1 247 ? -10.005 -6.174 -6.831 1.00 98.56 247 ASP A C 1
ATOM 1984 O O . ASP A 1 247 ? -10.778 -5.302 -7.242 1.00 98.56 247 ASP A O 1
ATOM 1988 N N . MET A 1 248 ? -8.773 -5.882 -6.396 1.00 98.56 248 MET A N 1
ATOM 1989 C CA . MET A 1 248 ? -8.257 -4.521 -6.249 1.00 98.56 248 MET A CA 1
ATOM 1990 C C . MET A 1 248 ? -6.822 -4.391 -6.767 1.00 98.56 248 MET A C 1
ATOM 1992 O O . MET A 1 248 ? -6.012 -5.317 -6.701 1.00 98.56 248 MET A O 1
ATOM 1996 N N . PHE A 1 249 ? -6.477 -3.205 -7.263 1.00 98.62 249 PHE A N 1
ATOM 1997 C CA . PHE A 1 249 ? -5.155 -2.927 -7.807 1.00 98.62 249 PHE A CA 1
ATOM 1998 C C . PHE A 1 249 ? -4.530 -1.706 -7.146 1.00 98.62 249 PHE A C 1
ATOM 2000 O O . PHE A 1 249 ? -5.086 -0.612 -7.161 1.00 98.62 249 PHE A O 1
ATOM 2007 N N . LYS A 1 250 ? -3.353 -1.893 -6.555 1.00 98.50 250 LYS A N 1
ATOM 2008 C CA . LYS A 1 250 ? -2.639 -0.854 -5.818 1.00 98.50 250 LYS A CA 1
ATOM 2009 C C . LYS A 1 250 ? -1.573 -0.220 -6.694 1.00 98.50 250 LYS A C 1
ATOM 2011 O O . LYS A 1 250 ? -0.769 -0.931 -7.288 1.00 98.50 250 LYS A O 1
ATOM 2016 N N . THR A 1 251 ? -1.499 1.102 -6.725 1.00 97.62 251 THR A N 1
ATOM 2017 C CA . THR A 1 251 ? -0.342 1.827 -7.278 1.00 97.62 251 THR A CA 1
ATOM 2018 C C . THR A 1 251 ? 0.587 2.264 -6.143 1.00 97.62 251 THR A C 1
ATOM 2020 O O . THR A 1 251 ? 0.096 2.651 -5.093 1.00 97.62 251 THR A O 1
ATOM 2023 N N . SER A 1 252 ? 1.908 2.214 -6.319 1.00 94.94 252 SER A N 1
ATOM 2024 C CA . SER A 1 252 ? 2.914 2.812 -5.432 1.00 94.94 252 SER A CA 1
ATOM 2025 C C . SER A 1 252 ? 3.201 4.273 -5.799 1.00 94.94 252 SER A C 1
ATOM 2027 O O . SER A 1 252 ? 2.758 4.771 -6.836 1.00 94.94 252 SER A O 1
ATOM 2029 N N . GLY A 1 253 ? 4.000 4.943 -4.959 1.00 92.38 253 GLY A N 1
ATOM 2030 C CA . GLY A 1 253 ? 4.476 6.309 -5.200 1.00 92.38 253 GLY A CA 1
ATOM 2031 C C . GLY A 1 253 ? 3.972 7.345 -4.194 1.00 92.38 253 GLY A C 1
ATOM 2032 O O . GLY A 1 253 ? 3.677 8.461 -4.592 1.00 92.38 253 GLY A O 1
ATOM 2033 N N . ARG A 1 254 ? 3.881 7.018 -2.895 1.00 91.75 254 ARG A N 1
ATOM 2034 C CA . ARG A 1 254 ? 3.508 7.997 -1.844 1.00 91.75 254 ARG A CA 1
ATOM 2035 C C . ARG A 1 254 ? 4.459 9.188 -1.730 1.00 91.75 254 ARG A C 1
ATOM 2037 O O . ARG A 1 254 ? 4.070 10.213 -1.190 1.00 91.75 254 ARG A O 1
ATOM 2044 N N . SER A 1 255 ? 5.698 9.036 -2.189 1.00 90.44 255 SER A N 1
ATOM 2045 C CA . SER A 1 255 ? 6.699 10.103 -2.258 1.00 90.44 255 SER A CA 1
ATOM 2046 C C . SER A 1 255 ? 6.616 10.932 -3.541 1.00 90.44 255 SER A C 1
ATOM 2048 O O . SER A 1 255 ? 7.372 11.887 -3.707 1.00 90.44 255 SER A O 1
ATOM 2050 N N . MET A 1 256 ? 5.747 10.550 -4.482 1.00 93.50 256 MET A N 1
ATOM 2051 C CA . MET A 1 256 ? 5.654 11.212 -5.775 1.00 93.50 256 MET A CA 1
ATOM 2052 C C . MET A 1 256 ? 4.789 12.476 -5.700 1.00 93.50 256 MET A C 1
ATOM 2054 O O . MET A 1 256 ? 3.832 12.530 -4.928 1.00 93.50 256 MET A O 1
ATOM 2058 N N . PRO A 1 257 ? 5.069 13.480 -6.548 1.00 94.50 257 PRO A N 1
ATOM 2059 C CA . PRO A 1 257 ? 4.193 14.634 -6.706 1.00 94.50 257 PRO A CA 1
ATOM 2060 C C . PRO A 1 257 ? 2.786 14.247 -7.175 1.00 94.50 257 PRO A C 1
ATOM 2062 O O . PRO A 1 257 ? 2.605 13.265 -7.900 1.00 94.50 257 PRO A O 1
ATOM 2065 N N . THR A 1 258 ? 1.813 15.098 -6.850 1.00 96.19 258 THR A N 1
ATOM 2066 C CA . THR A 1 258 ? 0.389 14.981 -7.207 1.00 96.19 258 THR A CA 1
ATOM 2067 C C . THR A 1 258 ? 0.181 14.636 -8.679 1.00 96.19 258 THR A C 1
ATOM 2069 O O . THR A 1 258 ? -0.551 13.706 -9.006 1.00 96.19 258 THR A O 1
ATOM 2072 N N . GLU A 1 259 ? 0.893 15.317 -9.580 1.00 96.12 259 GLU A N 1
ATOM 2073 C CA . GLU A 1 259 ? 0.823 15.064 -11.022 1.00 96.12 259 GLU A CA 1
ATOM 2074 C C . GLU A 1 259 ? 1.170 13.611 -11.382 1.00 96.12 259 GLU A C 1
ATOM 2076 O O . GLU A 1 259 ? 0.434 12.969 -12.129 1.00 96.12 259 GLU A O 1
ATOM 2081 N N . ARG A 1 260 ? 2.247 13.062 -10.808 1.00 95.81 260 ARG A N 1
ATOM 2082 C CA . ARG A 1 260 ? 2.720 11.693 -11.073 1.00 95.81 260 ARG A CA 1
ATOM 2083 C C . ARG A 1 260 ? 1.770 10.643 -10.503 1.00 95.81 260 ARG A C 1
ATOM 2085 O O . ARG A 1 260 ? 1.498 9.646 -11.171 1.00 95.81 260 ARG A O 1
ATOM 2092 N N . ILE A 1 261 ? 1.225 10.885 -9.308 1.00 97.38 261 ILE A N 1
ATOM 2093 C CA . ILE A 1 261 ? 0.202 10.022 -8.698 1.00 97.38 261 ILE A CA 1
ATOM 2094 C C . ILE A 1 261 ? -1.045 9.974 -9.592 1.00 97.38 261 ILE A C 1
ATOM 2096 O O . ILE A 1 261 ? -1.506 8.890 -9.955 1.00 97.38 261 ILE A O 1
ATOM 2100 N N . LEU A 1 262 ? -1.558 11.139 -10.006 1.00 97.88 262 LEU A N 1
ATOM 2101 C CA . LEU A 1 262 ? -2.726 11.227 -10.886 1.00 97.88 262 LEU A CA 1
ATOM 2102 C C . LEU A 1 262 ? -2.460 10.614 -12.258 1.00 97.88 262 LEU A C 1
ATOM 2104 O O . LEU A 1 262 ? -3.354 9.994 -12.828 1.00 97.88 262 LEU A O 1
ATOM 2108 N N . HIS A 1 263 ? -1.254 10.778 -12.796 1.00 96.50 263 HIS A N 1
ATOM 2109 C CA . HIS A 1 263 ? -0.875 10.220 -14.086 1.00 96.50 263 HIS A CA 1
ATOM 2110 C C . HIS A 1 263 ? -0.944 8.689 -14.077 1.00 96.50 263 HIS A C 1
ATOM 2112 O O . HIS A 1 263 ? -1.621 8.105 -14.925 1.00 96.50 263 HIS A O 1
ATOM 2118 N N . ALA A 1 264 ? -0.337 8.046 -13.074 1.00 97.56 264 ALA A N 1
ATOM 2119 C CA . ALA A 1 264 ? -0.423 6.599 -12.905 1.00 97.56 264 ALA A CA 1
ATOM 2120 C C . ALA A 1 264 ? -1.874 6.144 -12.665 1.00 97.56 264 ALA A C 1
ATOM 2122 O O . ALA A 1 264 ? -2.350 5.236 -13.346 1.00 97.56 264 ALA A O 1
ATOM 2123 N N . ALA A 1 265 ? -2.607 6.801 -11.758 1.00 98.12 265 ALA A N 1
ATOM 2124 C CA . ALA A 1 265 ? -3.996 6.450 -11.459 1.00 98.12 265 ALA A CA 1
ATOM 2125 C C . ALA A 1 265 ? -4.901 6.532 -12.701 1.00 98.12 265 ALA A C 1
ATOM 2127 O O . ALA A 1 265 ? -5.681 5.614 -12.953 1.00 98.12 265 ALA A O 1
ATOM 2128 N N . ARG A 1 266 ? -4.758 7.585 -13.521 1.00 97.81 266 ARG A N 1
ATOM 2129 C CA . ARG A 1 266 ? -5.484 7.726 -14.794 1.00 97.81 266 ARG A CA 1
ATOM 2130 C C . ARG A 1 266 ? -5.134 6.612 -15.768 1.00 97.81 266 ARG A C 1
ATOM 2132 O O . ARG A 1 266 ? -6.056 6.013 -16.303 1.00 97.81 266 ARG A O 1
ATOM 2139 N N . ALA A 1 267 ? -3.846 6.317 -15.957 1.00 97.81 267 ALA A N 1
ATOM 2140 C CA . ALA A 1 267 ? -3.389 5.282 -16.885 1.00 97.81 267 ALA A CA 1
ATOM 2141 C C . ALA A 1 267 ? -4.007 3.912 -16.562 1.00 97.81 267 ALA A C 1
ATOM 2143 O O . ALA A 1 267 ? -4.551 3.249 -17.446 1.00 97.81 267 ALA A O 1
ATOM 2144 N N . TYR A 1 268 ? -3.984 3.508 -15.287 1.00 98.00 268 TYR A N 1
ATOM 2145 C CA . TYR A 1 268 ? -4.620 2.261 -14.859 1.00 98.00 268 TYR A CA 1
ATOM 2146 C C . TYR A 1 268 ? -6.147 2.336 -14.922 1.00 98.00 268 TYR A C 1
ATOM 2148 O O . TYR A 1 268 ? -6.768 1.386 -15.393 1.00 98.00 268 TYR A O 1
ATOM 2156 N N . SER A 1 269 ? -6.760 3.462 -14.532 1.00 97.94 269 SER A N 1
ATOM 2157 C CA . SER A 1 269 ? -8.213 3.668 -14.647 1.00 97.94 269 SER A CA 1
ATOM 2158 C C . SER A 1 269 ? -8.710 3.526 -16.086 1.00 97.94 269 SER A C 1
ATOM 2160 O O . SER A 1 269 ? -9.749 2.909 -16.301 1.00 97.94 269 SER A O 1
ATOM 2162 N N . SER A 1 270 ? -7.970 4.053 -17.066 1.00 97.00 270 SER A N 1
ATOM 2163 C CA . SER A 1 270 ? -8.295 3.943 -18.493 1.00 97.00 270 SER A CA 1
ATOM 2164 C C . SER A 1 270 ? -7.868 2.618 -19.120 1.00 97.00 270 SER A C 1
ATOM 2166 O O . SER A 1 270 ? -8.188 2.379 -20.283 1.00 97.00 270 SER A O 1
ATOM 2168 N N . ARG A 1 271 ? -7.140 1.764 -18.381 1.00 96.69 271 ARG A N 1
ATOM 2169 C CA . ARG A 1 271 ? -6.583 0.481 -18.855 1.00 96.69 271 ARG A CA 1
ATOM 2170 C C . ARG A 1 271 ? -5.727 0.627 -20.112 1.00 96.69 271 ARG A C 1
ATOM 2172 O O . ARG A 1 271 ? -5.644 -0.282 -20.936 1.00 96.69 271 ARG A O 1
ATOM 2179 N N . HIS A 1 272 ? -5.142 1.802 -20.290 1.00 96.06 272 HIS A N 1
ATOM 2180 C CA . HIS A 1 272 ? -4.440 2.144 -21.509 1.00 96.06 272 HIS A CA 1
ATOM 2181 C C . HIS A 1 272 ? -3.446 3.266 -21.273 1.00 96.06 272 HIS A C 1
ATOM 2183 O O . HIS A 1 272 ? -3.789 4.277 -20.654 1.00 96.06 272 HIS A O 1
ATOM 2189 N N . TYR A 1 273 ? -2.243 3.108 -21.819 1.00 96.25 273 TYR A N 1
ATOM 2190 C CA . TYR A 1 273 ? -1.188 4.097 -21.737 1.00 96.25 273 TYR A CA 1
ATOM 2191 C C . TYR A 1 273 ? -0.273 4.073 -22.973 1.00 96.25 273 TYR A C 1
ATOM 2193 O O . TYR A 1 273 ? 0.340 3.057 -23.285 1.00 96.25 273 TYR A O 1
ATOM 2201 N N . GLN A 1 274 ? -0.156 5.207 -23.678 1.00 91.88 274 GLN A N 1
ATOM 2202 C CA . GLN A 1 274 ? 0.685 5.349 -24.887 1.00 91.88 274 GLN A CA 1
ATOM 2203 C C . GLN A 1 274 ? 1.965 6.178 -24.668 1.00 91.88 274 GLN A C 1
ATOM 2205 O O . GLN A 1 274 ? 2.506 6.729 -25.625 1.00 91.88 274 GLN A O 1
ATOM 2210 N N . GLY A 1 275 ? 2.433 6.307 -23.425 1.00 93.00 275 GLY A N 1
ATOM 2211 C CA . GLY A 1 275 ? 3.653 7.048 -23.081 1.00 93.00 275 GLY A CA 1
ATOM 2212 C C . GLY A 1 275 ? 4.850 6.153 -22.760 1.00 93.00 275 GLY A C 1
ATOM 2213 O O . GLY A 1 275 ? 4.825 4.941 -22.991 1.00 93.00 275 GLY A O 1
ATOM 2214 N N . ASP A 1 276 ? 5.901 6.754 -22.198 1.00 92.19 276 ASP A N 1
ATOM 2215 C CA . ASP A 1 276 ? 7.021 5.997 -21.643 1.00 92.19 276 ASP A CA 1
ATOM 2216 C C . ASP A 1 276 ? 6.566 5.319 -20.349 1.00 92.19 276 ASP A C 1
ATOM 2218 O O . ASP A 1 276 ? 6.119 5.971 -19.409 1.00 92.19 276 ASP A O 1
ATOM 2222 N N . LEU A 1 277 ? 6.680 3.992 -20.280 1.00 90.88 277 LEU A N 1
ATOM 2223 C CA . LEU A 1 277 ? 6.256 3.228 -19.111 1.00 90.88 277 LEU A CA 1
ATOM 2224 C C . LEU A 1 277 ? 6.911 3.744 -17.815 1.00 90.88 277 LEU A C 1
ATOM 2226 O O . LEU A 1 277 ? 6.275 3.708 -16.765 1.00 90.88 277 LEU A O 1
ATOM 2230 N N . TYR A 1 278 ? 8.136 4.278 -17.875 1.00 91.19 278 TYR A N 1
ATOM 2231 C CA . TYR A 1 278 ? 8.812 4.868 -16.715 1.00 91.19 278 TYR A CA 1
ATOM 2232 C C . TYR A 1 278 ? 8.073 6.062 -16.096 1.00 91.19 278 TYR A C 1
ATOM 2234 O O . TYR A 1 278 ? 8.278 6.342 -14.915 1.00 91.19 278 TYR A O 1
ATOM 2242 N N . ASP A 1 279 ? 7.189 6.733 -16.832 1.00 93.06 279 ASP A N 1
ATOM 2243 C CA . ASP A 1 279 ? 6.416 7.867 -16.320 1.00 93.06 279 ASP A CA 1
ATOM 2244 C C . ASP A 1 279 ? 5.379 7.454 -15.271 1.00 93.06 279 ASP A C 1
ATOM 2246 O O . ASP A 1 279 ? 4.979 8.276 -14.440 1.00 93.06 279 ASP A O 1
ATOM 2250 N N . ILE A 1 280 ? 4.957 6.186 -15.304 1.00 94.88 280 ILE A N 1
ATOM 2251 C CA . ILE A 1 280 ? 3.953 5.624 -14.397 1.00 94.88 280 ILE A CA 1
ATOM 2252 C C . ILE A 1 280 ? 4.519 4.567 -13.446 1.00 94.88 280 ILE A C 1
ATOM 2254 O O . ILE A 1 280 ? 3.762 4.027 -12.638 1.00 94.88 280 ILE A O 1
ATOM 2258 N N . LEU A 1 281 ? 5.820 4.273 -13.514 1.00 94.00 281 LEU A N 1
ATOM 2259 C CA . LEU A 1 281 ? 6.508 3.326 -12.638 1.00 94.00 281 LEU A CA 1
ATOM 2260 C C . LEU A 1 281 ? 7.276 4.035 -11.513 1.00 94.00 281 LEU A C 1
ATOM 2262 O O . LEU A 1 281 ? 7.866 5.089 -11.717 1.00 94.00 281 LEU A O 1
ATOM 2266 N N . ASN A 1 282 ? 7.333 3.413 -10.334 1.00 88.25 282 ASN A N 1
ATOM 2267 C CA . ASN A 1 282 ? 7.947 3.979 -9.131 1.00 88.25 282 ASN A CA 1
ATOM 2268 C C . ASN A 1 282 ? 8.807 2.957 -8.388 1.00 88.25 282 ASN A C 1
ATOM 2270 O O . ASN A 1 282 ? 8.552 1.761 -8.450 1.00 88.25 282 ASN A O 1
ATOM 2274 N N . VAL A 1 283 ? 9.793 3.429 -7.630 1.00 79.25 283 VAL A N 1
ATOM 2275 C CA . VAL A 1 283 ? 10.489 2.628 -6.608 1.00 79.25 283 VAL A CA 1
ATOM 2276 C C . VAL A 1 283 ? 9.877 2.974 -5.244 1.00 79.25 283 VAL A C 1
ATOM 2278 O O . VAL A 1 283 ? 9.461 4.118 -5.050 1.00 79.25 283 VAL A O 1
ATOM 2281 N N . ILE A 1 284 ? 9.753 1.983 -4.351 1.00 61.81 284 ILE A N 1
ATOM 2282 C CA . ILE A 1 284 ? 9.211 2.143 -2.983 1.00 61.81 284 ILE A CA 1
ATOM 2283 C C . ILE A 1 284 ? 10.078 3.067 -2.122 1.00 61.81 284 ILE A C 1
ATOM 2285 O O . ILE A 1 284 ? 11.319 3.033 -2.277 1.00 61.81 284 ILE A O 1
#

pLDDT: mean 95.51, std 4.99, range [61.81, 98.88]

Nearest PDB structures (foldseek):
  5d88-assembly1_A-2  TM=8.015E-01  e=4.491E-14  Methanopyrus kandleri
  3qh2-assembly1_A  TM=6.640E-01  e=1.230E-04  Bacillus subtilis
  3ian-assembly1_A  TM=4.607E-01  e=2.895E-04  Lactococcus lactis subsp. lactis
  2o55-assembly1_A  TM=6.143E-01  e=2.086E-02  Galdieria sulphuraria
  6mw3-assembly1_D  TM=4.295E-01  e=4.199E+00  Bacillus subtilis